Protein AF-A0A7C1ZTF2-F1 (afdb_monomer_lite)

Foldseek 3Di:
DDDDDDPDDPDDPDDPPDPPPPPVPVDQQWDWDDDAQWIKIFRAAQFKKKWKKWKDAVPDPDIDIDIDIAGGRGIDTDGPHDDIDMDTPDIDGDPPPDPPPPPCPPPVPQQWDWDADLNFTKIFGAAQAKKKWWKWFQAPVRDIDIDIAIAGGRGIGTDDCPRGPDMDTPDMDGDDVPPPHPPDQPPVSVVVVVVVSVVPDDQDPVNVVVVVVVVVVVVVVVVVVVVVVVVVVVVVVVVVVVVVVVVVVVVVVVVVVVVVD

pLDDT: mean 71.29, std 15.92, range [29.17, 92.19]

Radius of gyration: 42.02 Å; chains: 1; bounding box: 117×56×142 Å

Structure (mmCIF, N/CA/C/O backbone):
data_AF-A0A7C1ZTF2-F1
#
_entry.id   AF-A0A7C1ZTF2-F1
#
loop_
_atom_site.group_PDB
_atom_site.id
_atom_site.type_symbol
_atom_site.label_atom_id
_atom_site.label_alt_id
_atom_site.label_comp_id
_atom_site.label_asym_id
_atom_site.label_entity_id
_atom_site.label_seq_id
_atom_site.pdbx_PDB_ins_code
_atom_site.Cartn_x
_atom_site.Cartn_y
_atom_site.Cartn_z
_atom_site.occupancy
_atom_site.B_iso_or_equiv
_atom_site.auth_seq_id
_atom_site.auth_comp_id
_atom_site.auth_asym_id
_atom_site.auth_atom_id
_atom_site.pdbx_PDB_model_num
ATOM 1 N N . MET A 1 1 ? -72.184 -23.036 57.713 1.00 43.25 1 MET A N 1
ATOM 2 C CA . MET A 1 1 ? -71.298 -23.675 56.713 1.00 43.25 1 MET A CA 1
ATOM 3 C C . MET A 1 1 ? -71.115 -22.706 55.557 1.00 43.25 1 MET A C 1
ATOM 5 O O . MET A 1 1 ? -72.127 -22.286 55.021 1.00 43.25 1 MET A O 1
ATOM 9 N N . GLY A 1 2 ? -69.875 -22.346 55.200 1.00 41.50 2 GLY A N 1
ATOM 10 C CA . GLY A 1 2 ? -69.595 -21.720 53.896 1.00 41.50 2 GLY A CA 1
ATOM 11 C C . GLY A 1 2 ? -68.817 -20.398 53.892 1.00 41.50 2 GLY A C 1
ATOM 12 O O . GLY A 1 2 ? -69.359 -19.382 53.497 1.00 41.50 2 GLY A O 1
ATOM 13 N N . TRP A 1 3 ? -67.543 -20.461 54.287 1.00 42.56 3 TRP A N 1
ATOM 14 C CA . TRP A 1 3 ? -66.388 -19.865 53.590 1.00 42.56 3 TRP A CA 1
ATOM 15 C C . TRP A 1 3 ? -66.218 -18.333 53.494 1.00 42.56 3 TRP A C 1
ATOM 17 O O . TRP A 1 3 ? -66.753 -17.638 52.641 1.00 42.56 3 TRP A O 1
ATOM 27 N N . VAL A 1 4 ? -65.283 -17.882 54.335 1.00 47.41 4 VAL A N 1
ATOM 28 C CA . VAL A 1 4 ? -64.272 -16.839 54.103 1.00 47.41 4 VAL A CA 1
ATOM 29 C C . VAL A 1 4 ? -63.652 -16.958 52.703 1.00 47.41 4 VAL A C 1
ATOM 31 O O . VAL A 1 4 ? -63.254 -18.062 52.353 1.00 47.41 4 VAL A O 1
ATOM 34 N N . LEU A 1 5 ? -63.538 -15.843 51.963 1.00 50.84 5 LEU A N 1
ATOM 35 C CA . LEU A 1 5 ? -62.594 -15.519 50.860 1.00 50.84 5 LEU A CA 1
ATOM 36 C C . LEU A 1 5 ? -63.194 -14.315 50.100 1.00 50.84 5 LEU A C 1
ATOM 38 O O . LEU A 1 5 ? -64.322 -14.391 49.642 1.00 50.84 5 LEU A O 1
ATOM 42 N N . GLY A 1 6 ? -62.578 -13.159 49.891 1.00 44.81 6 GLY A N 1
ATOM 43 C CA . GLY A 1 6 ? -61.272 -12.632 50.231 1.00 44.81 6 GLY A CA 1
ATOM 44 C C . GLY A 1 6 ? -61.274 -11.161 49.796 1.00 44.81 6 GLY A C 1
ATOM 45 O O . GLY A 1 6 ? -61.621 -10.832 48.662 1.00 44.81 6 GLY A O 1
ATOM 46 N N . PHE A 1 7 ? -60.930 -10.273 50.723 1.00 49.59 7 PHE A N 1
ATOM 47 C CA . PHE A 1 7 ? -60.617 -8.871 50.463 1.00 49.59 7 PHE A CA 1
ATOM 48 C C . PHE A 1 7 ? -59.381 -8.787 49.555 1.00 49.59 7 PHE A C 1
ATOM 50 O O . PHE A 1 7 ? -58.277 -8.981 50.054 1.00 49.59 7 PHE A O 1
ATOM 57 N N . ALA A 1 8 ? -59.527 -8.513 48.253 1.00 51.62 8 ALA A N 1
ATOM 58 C CA . ALA A 1 8 ? -58.363 -8.243 47.393 1.00 51.62 8 ALA A CA 1
ATOM 59 C C . ALA A 1 8 ? -58.692 -7.595 46.031 1.00 51.62 8 ALA A C 1
ATOM 61 O O . ALA A 1 8 ? -58.150 -8.022 45.021 1.00 51.62 8 ALA A O 1
ATOM 62 N N . LEU A 1 9 ? -59.548 -6.571 45.944 1.00 44.75 9 LEU A N 1
ATOM 63 C CA . LEU A 1 9 ? -59.716 -5.820 44.680 1.00 44.75 9 LEU A CA 1
ATOM 64 C C . LEU A 1 9 ? -59.883 -4.310 44.913 1.00 44.75 9 LEU A C 1
ATOM 66 O O . LEU A 1 9 ? -60.817 -3.679 44.434 1.00 44.75 9 LEU A O 1
ATOM 70 N N . LEU A 1 10 ? -58.956 -3.718 45.666 1.00 49.34 10 LEU A N 1
ATOM 71 C CA . LEU A 1 10 ? -58.861 -2.265 45.853 1.00 49.34 10 LEU A CA 1
ATOM 72 C C . LEU A 1 10 ? -57.388 -1.842 45.959 1.00 49.34 10 LEU A C 1
ATOM 74 O O . LEU A 1 10 ? -56.935 -1.335 46.978 1.00 49.34 10 LEU A O 1
ATOM 78 N N . SER A 1 11 ? -56.597 -2.124 44.917 1.00 48.69 11 SER A N 1
ATOM 79 C CA . SER A 1 11 ? -55.266 -1.518 44.702 1.00 48.69 11 SER A CA 1
ATOM 80 C C . SER A 1 11 ? -54.766 -1.779 43.272 1.00 48.69 11 SER A C 1
ATOM 82 O O . SER A 1 11 ? -53.889 -2.597 43.033 1.00 48.69 11 SER A O 1
ATOM 84 N N . ALA A 1 12 ? -55.328 -1.083 42.287 1.00 46.94 12 ALA A N 1
ATOM 85 C CA . ALA A 1 12 ? -54.682 -0.925 40.979 1.00 46.94 12 ALA A CA 1
ATOM 86 C C . ALA A 1 12 ? -55.016 0.452 40.393 1.00 46.94 12 ALA A C 1
ATOM 88 O O . ALA A 1 12 ? -55.387 0.602 39.233 1.00 46.94 12 ALA A O 1
ATOM 89 N N . ALA A 1 13 ? -54.926 1.475 41.240 1.00 45.06 13 ALA A N 1
ATOM 90 C CA . ALA A 1 13 ? -54.862 2.848 40.787 1.00 45.06 13 ALA A CA 1
ATOM 91 C C . ALA A 1 13 ? -53.412 3.139 40.361 1.00 45.06 13 ALA A C 1
ATOM 93 O O . ALA A 1 13 ? -52.479 2.886 41.117 1.00 45.06 13 ALA A O 1
ATOM 94 N N . VAL A 1 14 ? -53.264 3.725 39.170 1.00 52.16 14 VAL A N 1
ATOM 95 C CA . VAL A 1 14 ? -52.129 4.577 38.774 1.00 52.16 14 VAL A CA 1
ATOM 96 C C . VAL A 1 14 ? -50.772 3.875 38.589 1.00 52.16 14 VAL A C 1
ATOM 98 O O . VAL A 1 14 ? -49.913 3.928 39.459 1.00 52.16 14 VAL A O 1
ATOM 101 N N . ALA A 1 15 ? -50.515 3.322 37.396 1.00 46.66 15 ALA A N 1
ATOM 102 C CA . ALA A 1 15 ? -49.138 3.141 36.893 1.00 46.66 15 ALA A CA 1
ATOM 103 C C . ALA A 1 15 ? -49.028 2.983 35.357 1.00 46.66 15 ALA A C 1
ATOM 105 O O . ALA A 1 15 ? -48.108 2.339 34.865 1.00 46.66 15 ALA A O 1
ATOM 106 N N . LEU A 1 16 ? -49.952 3.549 34.569 1.00 45.31 16 LEU A N 1
ATOM 107 C CA . LEU A 1 16 ? -49.893 3.497 33.092 1.00 45.31 16 LEU A CA 1
ATOM 108 C C . LEU A 1 16 ? -49.283 4.753 32.446 1.00 45.31 16 LEU A C 1
ATOM 110 O O . LEU A 1 16 ? -49.337 4.921 31.231 1.00 45.31 16 LEU A O 1
ATOM 114 N N . ALA A 1 17 ? -48.649 5.618 33.237 1.00 46.41 17 ALA A N 1
ATOM 115 C CA . ALA A 1 17 ? -47.836 6.718 32.735 1.00 46.41 17 ALA A CA 1
ATOM 116 C C . ALA A 1 17 ? -46.359 6.427 33.028 1.00 46.41 17 ALA A C 1
ATOM 118 O O . ALA A 1 17 ? -46.020 6.102 34.160 1.00 46.41 17 ALA A O 1
ATOM 119 N N . LEU A 1 18 ? -45.506 6.617 32.016 1.00 45.38 18 LEU A N 1
ATOM 120 C CA . LEU A 1 18 ? -44.036 6.515 32.033 1.00 45.38 18 LEU A CA 1
ATOM 121 C C . LEU A 1 18 ? -43.451 5.134 31.699 1.00 45.38 18 LEU A C 1
ATOM 123 O O . LEU A 1 18 ? -42.647 4.579 32.441 1.00 45.38 18 LEU A O 1
ATOM 127 N N . THR A 1 19 ? -43.709 4.645 30.486 1.00 43.47 19 THR A N 1
ATOM 128 C CA . THR A 1 19 ? -42.650 3.927 29.762 1.00 43.47 19 THR A CA 1
ATOM 129 C C . THR A 1 19 ? -41.683 4.964 29.183 1.00 43.47 19 THR A C 1
ATOM 131 O O . THR A 1 19 ? -42.051 5.648 28.220 1.00 43.47 19 THR A O 1
ATOM 134 N N . PRO A 1 20 ? -40.453 5.131 29.707 1.00 46.69 20 PRO A N 1
ATOM 135 C CA . PRO A 1 20 ? -39.435 5.836 28.956 1.00 46.69 20 PRO A CA 1
ATOM 136 C C . PRO A 1 20 ? -39.115 4.966 27.744 1.00 46.69 20 PRO A C 1
ATOM 138 O O . PRO A 1 20 ? -38.537 3.885 27.866 1.00 46.69 20 PRO A O 1
ATOM 141 N N . ALA A 1 21 ? -39.499 5.441 26.561 1.00 41.44 21 ALA A N 1
ATOM 142 C CA . ALA A 1 21 ? -38.911 4.988 25.317 1.00 41.44 21 ALA A CA 1
ATOM 143 C C . ALA A 1 21 ? -37.412 5.316 25.377 1.00 41.44 21 ALA A C 1
ATOM 145 O O . ALA A 1 21 ? -36.960 6.371 24.933 1.00 41.44 21 ALA A O 1
ATOM 146 N N . LEU A 1 22 ? -36.626 4.415 25.967 1.00 43.97 22 LEU A N 1
ATOM 147 C CA . LEU A 1 22 ? -35.183 4.359 25.797 1.00 43.97 22 LEU A CA 1
ATOM 148 C C . LEU A 1 22 ? -34.934 3.885 24.368 1.00 43.97 22 LEU A C 1
ATOM 150 O O . LEU A 1 22 ? -34.546 2.751 24.101 1.00 43.97 22 LEU A O 1
ATOM 154 N N . ALA A 1 23 ? -35.175 4.796 23.428 1.00 36.47 23 ALA A N 1
ATOM 155 C CA . ALA A 1 23 ? -34.533 4.761 22.140 1.00 36.47 23 ALA A CA 1
ATOM 156 C C . ALA A 1 23 ? -33.031 4.865 22.419 1.00 36.47 23 ALA A C 1
ATOM 158 O O . ALA A 1 23 ? -32.480 5.955 22.587 1.00 36.47 23 ALA A O 1
ATOM 159 N N . ILE A 1 24 ? -32.357 3.717 22.482 1.00 41.50 24 ILE A N 1
ATOM 160 C CA . ILE A 1 24 ? -30.904 3.621 22.355 1.00 41.50 24 ILE A CA 1
ATOM 161 C C . ILE A 1 24 ? -30.586 3.916 20.882 1.00 41.50 24 ILE A C 1
ATOM 163 O O . ILE A 1 24 ? -30.147 3.071 20.109 1.00 41.50 24 ILE A O 1
ATOM 167 N N . GLY A 1 25 ? -30.869 5.153 20.472 1.00 38.44 25 GLY A N 1
ATOM 168 C CA . GLY A 1 25 ? -30.198 5.773 19.353 1.00 38.44 25 GLY A CA 1
ATOM 169 C C . GLY A 1 25 ? -28.753 5.945 19.785 1.00 38.44 25 GLY A C 1
ATOM 170 O O . GLY A 1 25 ? -28.487 6.476 20.860 1.00 38.44 25 GLY A O 1
ATOM 171 N N . ILE A 1 26 ? -27.829 5.438 18.976 1.00 45.78 26 ILE A N 1
ATOM 172 C CA . ILE A 1 26 ? -26.382 5.581 19.141 1.00 45.78 26 ILE A CA 1
ATOM 173 C C . ILE A 1 26 ? -26.097 7.043 19.511 1.00 45.78 26 ILE A C 1
ATOM 175 O O . ILE A 1 26 ? -26.202 7.934 18.668 1.00 45.78 26 ILE A O 1
ATOM 179 N N . SER A 1 27 ? -25.839 7.300 20.795 1.00 54.97 27 SER A N 1
ATOM 180 C CA . SER A 1 27 ? -25.892 8.642 21.367 1.00 54.97 27 SER A CA 1
ATOM 181 C C . SER A 1 27 ? -24.711 9.455 20.846 1.00 54.97 27 SER A C 1
ATOM 183 O O . SER A 1 27 ? -23.602 9.362 21.379 1.00 54.97 27 SER A O 1
ATOM 185 N N . GLN A 1 28 ? -24.925 10.229 19.782 1.00 66.38 28 GLN A N 1
ATOM 186 C CA . GLN A 1 28 ? -23.978 11.254 19.361 1.00 66.38 28 GLN A CA 1
ATOM 187 C C . GLN A 1 28 ? -23.873 12.259 20.515 1.00 66.38 28 GLN A C 1
ATOM 189 O O . GLN A 1 28 ? -24.801 13.017 20.795 1.00 66.38 28 GLN A O 1
ATOM 194 N N . CYS A 1 29 ? -22.760 12.199 21.244 1.00 81.50 29 CYS A N 1
ATOM 195 C CA . CYS A 1 29 ? -22.482 13.049 22.398 1.00 81.50 29 CYS A CA 1
ATOM 196 C C . CYS A 1 29 ? -22.298 14.500 21.976 1.00 81.50 29 CYS A C 1
ATOM 198 O O . CYS A 1 29 ? -22.587 15.427 22.738 1.00 81.50 29 CYS A O 1
ATOM 200 N N . VAL A 1 30 ? -21.773 14.681 20.767 1.00 85.69 30 VAL A N 1
ATOM 201 C CA . VAL A 1 30 ? -21.517 15.982 20.180 1.00 85.69 30 VAL A CA 1
ATOM 202 C C . VAL A 1 30 ? -22.623 16.342 19.203 1.00 85.69 30 VAL A C 1
ATOM 204 O O . VAL A 1 30 ? -22.926 15.596 18.277 1.00 85.69 30 VAL A O 1
ATOM 207 N N . THR A 1 31 ? -23.181 17.534 19.382 1.00 87.81 31 THR A N 1
ATOM 208 C CA . THR A 1 31 ? -24.179 18.122 18.484 1.00 87.81 31 THR A CA 1
ATOM 209 C C . THR A 1 31 ? -23.654 19.425 17.897 1.00 87.81 31 THR A C 1
ATOM 211 O O . THR A 1 31 ? -22.928 20.169 18.559 1.00 87.81 31 THR A O 1
ATOM 214 N N . LEU A 1 32 ? -24.000 19.687 16.638 1.00 85.81 32 LEU A N 1
ATOM 215 C CA . LEU A 1 32 ? -23.691 20.933 15.944 1.00 85.81 32 LEU A CA 1
ATOM 216 C C . LEU A 1 32 ? -24.975 21.757 15.873 1.00 85.81 32 LEU A C 1
ATOM 218 O O . LEU A 1 32 ? -25.954 21.313 15.281 1.00 85.81 32 LEU A O 1
ATOM 222 N N . VAL A 1 33 ? -24.971 22.933 16.491 1.00 83.06 33 VAL A N 1
ATOM 223 C CA . VAL A 1 33 ? -26.147 23.805 16.622 1.00 83.06 33 VAL A CA 1
ATOM 224 C C . VAL A 1 33 ? -25.795 25.203 16.118 1.00 83.06 33 VAL A C 1
ATOM 226 O O . VAL A 1 33 ? -24.657 25.642 16.265 1.00 83.06 33 VAL A O 1
ATOM 229 N N . GLY A 1 34 ? -26.757 25.913 15.534 1.00 75.19 34 GLY A N 1
ATOM 230 C CA . GLY A 1 34 ? -26.592 27.295 15.071 1.00 75.19 34 GLY A CA 1
ATOM 231 C C . GLY A 1 34 ? -26.667 27.458 13.550 1.00 75.19 34 GLY A C 1
ATOM 232 O O . GLY A 1 34 ? -26.615 26.485 12.797 1.00 75.19 34 GLY A O 1
ATOM 233 N N . GLY A 1 35 ? -26.824 28.712 13.118 1.00 66.25 35 GLY A N 1
ATOM 234 C CA . GLY A 1 35 ? -27.027 29.106 11.720 1.00 66.25 35 GLY A CA 1
ATOM 235 C C . GLY A 1 35 ? -25.737 29.425 10.955 1.00 66.25 35 GLY A C 1
ATOM 236 O O . GLY A 1 35 ? -24.632 29.052 11.358 1.00 66.25 35 GLY A O 1
ATOM 237 N N . ASN A 1 36 ? -25.875 30.124 9.827 1.00 63.78 36 ASN A N 1
ATOM 238 C CA . ASN A 1 36 ? -24.743 30.564 9.009 1.00 63.78 36 ASN A CA 1
ATOM 239 C C . ASN A 1 36 ? -23.855 31.538 9.809 1.00 63.78 36 ASN A C 1
ATOM 241 O O . ASN A 1 36 ? -24.340 32.535 10.328 1.00 63.78 36 ASN A O 1
ATOM 245 N N . GLY A 1 37 ? -22.561 31.228 9.944 1.00 62.81 37 GLY A N 1
ATOM 246 C CA . GLY A 1 37 ? -21.573 32.063 10.646 1.00 62.81 37 GLY A CA 1
ATOM 247 C C . GLY A 1 37 ? -21.383 31.766 12.141 1.00 62.81 37 GLY A C 1
ATOM 248 O O . GLY A 1 37 ? -20.251 31.812 12.608 1.00 62.81 37 GLY A O 1
ATOM 249 N N . ASN A 1 38 ? -22.431 31.347 12.863 1.00 68.50 38 ASN A N 1
ATOM 250 C CA . ASN A 1 38 ? -22.407 31.175 14.329 1.00 68.50 38 ASN A CA 1
ATOM 251 C C . ASN A 1 38 ? -22.665 29.727 14.768 1.00 68.50 38 ASN A C 1
ATOM 253 O O . ASN A 1 38 ? -23.507 29.447 15.627 1.00 68.50 38 ASN A O 1
ATOM 257 N N . LYS A 1 39 ? -21.948 28.778 14.161 1.00 80.25 39 LYS A N 1
ATOM 258 C CA . LYS A 1 39 ? -22.070 27.364 14.526 1.00 80.25 39 LYS A CA 1
ATOM 259 C C . LYS A 1 39 ? -21.369 27.084 15.854 1.00 80.25 39 LYS A C 1
ATOM 261 O O . LYS A 1 39 ? -20.283 27.585 16.138 1.00 80.25 39 LYS A O 1
ATOM 266 N N . ARG A 1 40 ? -21.993 26.247 16.675 1.00 85.50 40 ARG A N 1
ATOM 267 C CA . ARG A 1 40 ? -21.511 25.839 17.994 1.00 85.50 40 ARG A CA 1
ATOM 268 C C . ARG A 1 40 ? -21.496 24.325 18.080 1.00 85.50 40 ARG A C 1
ATOM 270 O O . ARG A 1 40 ? -22.453 23.664 17.685 1.00 85.50 40 ARG A O 1
ATOM 277 N N . LEU A 1 41 ? -20.415 23.789 18.625 1.00 87.88 41 LEU A N 1
ATOM 278 C CA . LEU A 1 41 ? -20.325 22.386 19.000 1.00 87.88 41 LEU A CA 1
ATOM 279 C C . LEU A 1 41 ? -20.653 22.251 20.482 1.00 87.88 41 LEU A C 1
ATOM 281 O O . LEU A 1 41 ? -20.057 22.927 21.322 1.00 87.88 41 LEU A O 1
ATOM 285 N N . ILE A 1 42 ? -21.604 21.378 20.793 1.00 88.19 42 ILE A N 1
ATOM 286 C CA . ILE A 1 42 ? -22.053 21.102 22.155 1.00 88.19 42 ILE A CA 1
ATOM 287 C C . ILE A 1 42 ? -21.729 19.648 22.468 1.00 88.19 42 ILE A C 1
ATOM 289 O O . ILE A 1 42 ? -22.294 18.750 21.845 1.00 88.19 42 ILE A O 1
ATOM 293 N N . ASN A 1 43 ? -20.853 19.420 23.445 1.00 90.19 43 ASN A N 1
ATOM 294 C CA . ASN A 1 43 ? -20.608 18.098 24.008 1.00 90.19 43 ASN A CA 1
ATOM 295 C C . ASN A 1 43 ? -21.501 17.902 25.236 1.00 90.19 43 ASN A C 1
ATOM 297 O O . ASN A 1 43 ? -21.285 18.547 26.258 1.00 90.19 43 ASN A O 1
ATOM 301 N N . ARG A 1 44 ? -22.493 17.012 25.137 1.00 87.25 44 ARG A N 1
ATOM 302 C CA . ARG A 1 44 ? -23.410 16.665 26.239 1.00 87.25 44 ARG A CA 1
ATOM 303 C C . ARG A 1 44 ? -22.891 15.537 27.125 1.00 87.25 44 ARG A C 1
ATOM 305 O O . ARG A 1 44 ? -23.521 15.206 28.121 1.00 87.25 44 ARG A O 1
ATOM 312 N N . CYS A 1 45 ? -21.781 14.912 26.746 1.00 82.00 45 CYS A N 1
ATOM 313 C CA . CYS A 1 45 ? -21.243 13.795 27.496 1.00 82.00 45 CYS A CA 1
ATOM 314 C C . CYS A 1 45 ? -20.313 14.270 28.621 1.00 82.00 45 CYS A C 1
ATOM 316 O O . CYS A 1 45 ? -19.549 15.227 28.441 1.00 82.00 45 CYS A O 1
ATOM 318 N N . PRO A 1 46 ? -20.291 13.544 29.757 1.00 80.31 46 PRO A N 1
ATOM 319 C CA . PRO A 1 46 ? -19.471 13.880 30.924 1.00 80.31 46 PRO A CA 1
ATOM 320 C C . PRO A 1 46 ? -17.970 13.623 30.701 1.00 80.31 46 PRO A C 1
ATOM 322 O O . PRO A 1 46 ? -17.162 13.747 31.619 1.00 80.31 46 PRO A O 1
ATOM 325 N N . VAL A 1 47 ? -17.580 13.285 29.471 1.00 80.25 47 VAL A N 1
ATOM 326 C CA . VAL A 1 47 ? -16.213 12.984 29.050 1.00 80.25 47 VAL A CA 1
ATOM 327 C C . VAL A 1 47 ? -15.815 13.896 27.896 1.00 80.25 47 VAL A C 1
ATOM 329 O O . VAL A 1 47 ? -16.652 14.298 27.088 1.00 80.25 47 VAL A O 1
ATOM 332 N N . CYS A 1 48 ? -14.527 14.213 27.804 1.00 81.06 48 CYS A N 1
ATOM 333 C CA . CYS A 1 48 ? -13.982 14.969 26.679 1.00 81.06 48 CYS A CA 1
ATOM 334 C C . CYS A 1 48 ? -14.203 14.203 25.363 1.00 81.06 48 CYS A C 1
ATOM 336 O O . CYS A 1 48 ? -14.017 12.983 25.322 1.00 81.06 48 CYS A O 1
ATOM 338 N N . ARG A 1 49 ? -14.579 14.915 24.296 1.00 85.12 49 ARG A N 1
ATOM 339 C CA . ARG A 1 49 ? -14.828 14.376 22.952 1.00 85.12 49 ARG A CA 1
ATOM 340 C C . ARG A 1 49 ? -13.984 15.086 21.894 1.00 85.12 49 ARG A C 1
ATOM 342 O O . ARG A 1 49 ? -13.696 16.266 22.007 1.00 85.12 49 ARG A O 1
ATOM 349 N N . ILE A 1 50 ? -13.621 14.374 20.839 1.00 83.81 50 ILE A N 1
ATOM 350 C CA . ILE A 1 50 ? -13.009 14.880 19.616 1.00 83.81 50 ILE A CA 1
ATOM 351 C C . ILE A 1 50 ? -14.036 14.685 18.505 1.00 83.81 50 ILE A C 1
ATOM 353 O O . ILE A 1 50 ? -14.368 13.549 18.146 1.00 83.81 50 ILE A O 1
ATOM 357 N N . ALA A 1 51 ? -14.530 15.799 17.974 1.00 86.44 51 ALA A N 1
ATOM 358 C CA . ALA A 1 51 ? -15.513 15.828 16.906 1.00 86.44 51 ALA A CA 1
ATOM 359 C C . ALA A 1 51 ? -14.854 16.162 15.567 1.00 86.44 51 ALA A C 1
ATOM 361 O O . ALA A 1 51 ? -14.146 17.161 15.444 1.00 86.44 51 ALA A O 1
ATOM 362 N N . GLY A 1 52 ? -15.100 15.332 14.559 1.00 85.00 52 GLY A N 1
ATOM 363 C CA . GLY A 1 52 ? -14.750 15.617 13.172 1.00 85.00 52 GLY A CA 1
ATOM 364 C C . GLY A 1 52 ? -15.929 16.293 12.493 1.00 85.00 52 GLY A C 1
ATOM 365 O O . GLY A 1 52 ? -17.029 15.743 12.489 1.00 85.00 52 GLY A O 1
ATOM 366 N N . VAL A 1 53 ? -15.703 17.473 11.930 1.00 84.25 53 VAL A N 1
ATOM 367 C CA . VAL A 1 53 ? -16.696 18.250 11.193 1.00 84.25 53 VAL A CA 1
ATOM 368 C C . VAL A 1 53 ? -16.278 18.310 9.735 1.00 84.25 53 VAL A C 1
ATOM 370 O O . VAL A 1 53 ? -15.189 18.774 9.400 1.00 84.25 53 VAL A O 1
ATOM 373 N N . GLU A 1 54 ? -17.169 17.846 8.877 1.00 82.94 54 GLU A N 1
ATOM 374 C CA . GLU A 1 54 ? -17.107 18.015 7.435 1.00 82.94 54 GLU A CA 1
ATOM 375 C C . GLU A 1 54 ? -17.837 19.301 7.054 1.00 82.94 54 GLU A C 1
ATOM 377 O O . GLU A 1 54 ? -18.896 19.615 7.612 1.00 82.94 54 GLU A O 1
ATOM 382 N N . ARG A 1 55 ? -17.287 20.050 6.099 1.00 81.00 55 ARG A N 1
ATOM 383 C CA . ARG A 1 55 ? -17.916 21.239 5.537 1.00 81.00 55 ARG A CA 1
ATOM 384 C C . ARG A 1 55 ? -17.852 21.220 4.015 1.00 81.00 55 ARG A C 1
ATOM 386 O O . ARG A 1 55 ? -16.771 21.132 3.451 1.00 81.00 55 ARG A O 1
ATOM 393 N N . MET A 1 56 ? -19.003 21.423 3.386 1.00 80.81 56 MET A N 1
ATOM 394 C CA . MET A 1 56 ? -19.150 21.614 1.944 1.00 80.81 56 MET A CA 1
ATOM 395 C C . MET A 1 56 ? -19.565 23.063 1.678 1.00 80.81 56 MET A C 1
ATOM 397 O O . MET A 1 56 ? -20.578 23.514 2.231 1.00 80.81 56 MET A O 1
ATOM 401 N N . ARG A 1 57 ? -18.791 23.814 0.887 1.00 80.12 57 ARG A N 1
ATOM 402 C CA . ARG A 1 57 ? -19.177 25.168 0.458 1.00 80.12 57 ARG A CA 1
ATOM 403 C C . ARG A 1 57 ? -19.882 25.109 -0.901 1.00 80.12 57 ARG A C 1
ATOM 405 O O . ARG A 1 57 ? -19.603 24.202 -1.680 1.00 80.12 57 ARG A O 1
ATOM 412 N N . PRO A 1 58 ? -20.795 26.047 -1.198 1.00 76.06 58 PRO A N 1
ATOM 413 C CA . PRO A 1 58 ? -21.340 26.178 -2.544 1.00 76.06 58 PRO A CA 1
ATOM 414 C C . PRO A 1 58 ? -20.209 26.472 -3.538 1.00 76.06 58 PRO A C 1
ATOM 416 O O . PRO A 1 58 ? -19.404 27.361 -3.280 1.00 76.06 58 PRO A O 1
ATOM 419 N N . GLY A 1 59 ? -20.143 25.720 -4.637 1.00 74.06 59 GLY A N 1
ATOM 420 C CA . GLY A 1 59 ? -19.105 25.859 -5.668 1.00 74.06 59 GLY A CA 1
ATOM 421 C C . GLY A 1 59 ? -17.844 25.012 -5.451 1.00 74.06 59 GLY A C 1
ATOM 422 O O . GLY A 1 59 ? -17.116 24.780 -6.410 1.00 74.06 59 GLY A O 1
ATOM 423 N N . ASP A 1 60 ? -17.616 24.479 -4.246 1.00 69.06 60 ASP A N 1
ATOM 424 C CA . ASP A 1 60 ? -16.490 23.575 -3.992 1.00 69.06 60 ASP A CA 1
ATOM 425 C C . ASP A 1 60 ? -16.857 22.141 -4.406 1.00 69.06 60 ASP A C 1
ATOM 427 O O . ASP A 1 60 ? -17.890 21.606 -4.001 1.00 69.06 60 ASP A O 1
ATOM 431 N N . SER A 1 61 ? -15.986 21.484 -5.175 1.00 67.94 61 SER A N 1
ATOM 432 C CA . SER A 1 61 ? -16.138 20.070 -5.553 1.00 67.94 61 SER A CA 1
ATOM 433 C C . SER A 1 61 ? -15.671 19.098 -4.462 1.00 67.94 61 SER A C 1
ATOM 435 O O . SER A 1 61 ? -15.974 17.906 -4.525 1.00 67.94 61 SER A O 1
ATOM 437 N N . VAL A 1 62 ? -14.952 19.592 -3.445 1.00 71.44 62 VAL A N 1
ATOM 438 C CA . VAL A 1 62 ? -14.319 18.776 -2.400 1.00 71.44 62 VAL A CA 1
ATOM 439 C C . VAL A 1 62 ? -14.655 19.315 -1.001 1.00 71.44 62 VAL A C 1
ATOM 441 O O . VAL A 1 62 ? -14.477 20.507 -0.746 1.00 71.44 62 VAL A O 1
ATOM 444 N N . PRO A 1 63 ? -15.096 18.460 -0.056 1.00 79.12 63 PRO A N 1
ATOM 445 C CA . PRO A 1 63 ? -15.382 18.876 1.312 1.00 79.12 63 PRO A CA 1
ATOM 446 C C . PRO A 1 63 ? -14.110 19.107 2.141 1.00 79.12 63 PRO A C 1
ATOM 448 O O . PRO A 1 63 ? -13.111 18.396 2.024 1.00 79.12 63 PRO A O 1
ATOM 451 N N . VAL A 1 64 ? -14.179 20.070 3.060 1.00 77.88 64 VAL A N 1
ATOM 452 C CA . VAL A 1 64 ? -13.107 20.397 4.008 1.00 77.88 64 VAL A CA 1
ATOM 453 C C . VAL A 1 64 ? -13.389 19.756 5.364 1.00 77.88 64 VAL A C 1
ATOM 455 O O . VAL A 1 64 ? -14.461 19.940 5.943 1.00 77.88 64 VAL A O 1
ATOM 458 N N . TYR A 1 65 ? -12.395 19.061 5.916 1.00 82.56 65 TYR A N 1
ATOM 459 C CA . TYR A 1 65 ? -12.496 18.375 7.204 1.00 82.56 65 TYR A CA 1
ATOM 460 C C . TYR A 1 65 ? -11.740 19.121 8.305 1.00 82.56 65 TYR A C 1
ATOM 462 O O . TYR A 1 65 ? -10.585 19.508 8.131 1.00 82.56 65 TYR A O 1
ATOM 470 N N . ARG A 1 66 ? -12.369 19.295 9.471 1.00 81.06 66 ARG A N 1
ATOM 471 C CA . ARG A 1 66 ? -11.754 19.896 10.665 1.00 81.06 66 ARG A CA 1
ATOM 472 C C . ARG A 1 66 ? -12.049 19.062 11.903 1.00 81.06 66 ARG A C 1
ATOM 474 O O . ARG A 1 66 ? -13.114 18.463 12.007 1.00 81.06 66 ARG A O 1
ATOM 481 N N . LYS A 1 67 ? -11.114 19.026 12.851 1.00 83.06 67 LYS A N 1
ATOM 482 C CA . LYS A 1 67 ? -11.286 18.334 14.135 1.00 83.06 67 LYS A CA 1
ATOM 483 C C . LYS A 1 67 ? -11.329 19.347 15.267 1.00 83.06 67 LYS A C 1
ATOM 485 O O . LYS A 1 67 ? -10.526 20.273 15.287 1.00 83.06 67 LYS A O 1
ATOM 490 N N . PHE A 1 68 ? -12.238 19.133 16.208 1.00 82.50 68 PHE A N 1
ATOM 491 C CA . PHE A 1 68 ? -12.414 19.977 17.381 1.00 82.50 68 PHE A CA 1
ATOM 492 C C . PHE A 1 68 ? -12.379 19.125 18.641 1.00 82.50 68 PHE A C 1
ATOM 494 O O . PHE A 1 68 ? -13.105 18.136 18.750 1.00 82.50 68 PHE A O 1
ATOM 501 N N . THR A 1 69 ? -11.547 19.527 19.593 1.00 84.62 69 THR A N 1
ATOM 502 C CA . THR A 1 69 ? -11.500 18.926 20.925 1.00 84.62 69 THR A CA 1
ATOM 503 C C . THR A 1 69 ? -12.469 19.675 21.829 1.00 84.62 69 THR A C 1
ATOM 505 O O . THR A 1 69 ? -12.383 20.889 21.978 1.00 84.62 69 THR A O 1
ATOM 508 N N . LEU A 1 70 ? -13.405 18.943 22.417 1.00 85.69 70 LEU A N 1
ATOM 509 C CA . LEU A 1 70 ? -14.495 19.444 23.237 1.00 85.69 70 LEU A CA 1
ATOM 510 C C . LEU A 1 70 ? -14.327 18.896 24.657 1.00 85.69 70 LEU A C 1
ATOM 512 O O . LEU A 1 70 ? -14.465 17.685 24.861 1.00 85.69 70 LEU A O 1
ATOM 516 N N . PRO A 1 71 ? -14.070 19.749 25.660 1.00 84.38 71 PRO A N 1
ATOM 517 C CA . PRO A 1 71 ? -14.112 19.344 27.060 1.00 84.38 71 PRO A CA 1
ATOM 518 C C . PRO A 1 71 ? -15.463 18.717 27.435 1.00 84.38 71 PRO A C 1
ATOM 520 O O . PRO A 1 71 ? -16.460 18.872 26.718 1.00 84.38 71 PRO A O 1
ATOM 523 N N . LYS A 1 72 ? -15.515 17.998 28.561 1.00 84.88 72 LYS A N 1
ATOM 524 C CA . LYS A 1 72 ? -16.776 17.454 29.095 1.00 84.88 72 LYS A CA 1
ATOM 525 C C . LYS A 1 72 ? -17.810 18.570 29.280 1.00 84.88 72 LYS A C 1
ATOM 527 O O . LYS A 1 72 ? -17.435 19.658 29.711 1.00 84.88 72 LYS A O 1
ATOM 532 N N . ASN A 1 73 ? -19.076 18.298 28.964 1.00 83.81 73 ASN A N 1
ATOM 533 C CA . ASN A 1 73 ? -20.198 19.228 29.172 1.00 83.81 73 ASN A CA 1
ATOM 534 C C . ASN A 1 73 ? -19.938 20.664 28.667 1.00 83.81 73 ASN A C 1
ATOM 536 O O . ASN A 1 73 ? -20.319 21.639 29.312 1.00 83.81 73 ASN A O 1
ATOM 540 N N . SER A 1 74 ? -19.249 20.806 27.532 1.00 84.31 74 SER A N 1
ATOM 541 C CA . SER A 1 74 ? -18.798 22.104 27.022 1.00 84.31 74 SER A CA 1
ATOM 542 C C . SER A 1 74 ? -19.565 22.556 25.782 1.00 84.31 74 SER A C 1
ATOM 544 O O . SER A 1 74 ? -20.189 21.763 25.069 1.00 84.31 74 SER A O 1
ATOM 546 N N . ARG A 1 75 ? -19.501 23.865 25.520 1.00 88.25 75 ARG A N 1
ATOM 547 C CA . ARG A 1 75 ? -20.045 24.509 24.322 1.00 88.25 75 ARG A CA 1
ATOM 548 C C . ARG A 1 75 ? -18.965 25.398 23.723 1.00 88.25 75 ARG A C 1
ATOM 550 O O . ARG A 1 75 ? -18.620 26.407 24.326 1.00 88.25 75 ARG A O 1
ATOM 557 N N . ILE A 1 76 ? -18.464 25.051 22.543 1.00 82.12 76 ILE A N 1
ATOM 558 C CA . ILE A 1 76 ? -17.430 25.831 21.852 1.00 82.12 76 ILE A CA 1
ATOM 559 C C . ILE A 1 76 ? -18.039 26.456 20.599 1.00 82.12 76 ILE A C 1
ATOM 561 O O . ILE A 1 76 ? -18.702 25.771 19.815 1.00 82.12 76 ILE A O 1
ATOM 565 N N . SER A 1 77 ? -17.845 27.761 20.414 1.00 80.94 77 SER A N 1
ATOM 566 C CA . SER A 1 77 ? -18.130 28.429 19.145 1.00 80.94 77 SER A CA 1
ATOM 567 C C . SER A 1 77 ? -17.075 28.025 18.122 1.00 80.94 77 SER A C 1
ATOM 569 O O . SER A 1 77 ? -15.875 28.116 18.369 1.00 80.94 77 SER A O 1
ATOM 571 N N . VAL A 1 78 ? -17.521 27.548 16.964 1.00 77.19 78 VAL A N 1
ATOM 572 C CA . VAL A 1 78 ? -16.630 27.228 15.854 1.00 77.19 78 VAL A CA 1
ATOM 573 C C . VAL A 1 78 ? -16.837 28.257 14.761 1.00 77.19 78 VAL A C 1
ATOM 575 O O . VAL A 1 78 ? -17.921 28.372 14.190 1.00 77.19 78 VAL A O 1
ATOM 578 N N . SER A 1 79 ? -15.779 29.002 14.455 1.00 68.50 79 SER A N 1
ATOM 579 C CA . SER A 1 79 ? -15.787 30.007 13.397 1.00 68.50 79 SER A CA 1
ATOM 580 C C . SER A 1 79 ? -15.814 29.322 12.031 1.00 68.50 79 SER A C 1
ATOM 582 O O . SER A 1 79 ? -14.794 29.089 11.377 1.00 68.50 79 SER A O 1
ATOM 584 N N . LEU A 1 80 ? -17.012 28.928 11.609 1.00 68.44 80 LEU A N 1
ATOM 585 C CA . LEU A 1 80 ? -17.293 28.381 10.289 1.00 68.44 80 LEU A CA 1
ATOM 586 C C . LEU A 1 80 ? -17.838 29.516 9.409 1.00 68.44 80 LEU A C 1
ATOM 588 O O . LEU A 1 80 ? -19.009 29.522 9.049 1.00 68.44 80 LEU A O 1
ATOM 592 N N . TYR A 1 81 ? -16.970 30.482 9.085 1.00 60.62 81 TYR A N 1
ATOM 593 C CA . TYR A 1 81 ? -17.307 31.679 8.300 1.00 60.62 81 TYR A CA 1
ATOM 594 C C . TYR A 1 81 ? -17.741 31.356 6.866 1.00 60.62 81 TYR A C 1
ATOM 596 O O . TYR A 1 81 ? -17.086 30.546 6.202 1.00 60.62 81 TYR A O 1
ATOM 604 N N . GLY A 1 82 ? -18.797 32.017 6.383 1.00 64.88 82 GLY A N 1
ATOM 605 C CA . GLY A 1 82 ? -19.313 31.936 5.008 1.00 64.88 82 GLY A CA 1
ATOM 606 C C . GLY A 1 82 ? -20.404 30.873 4.785 1.00 64.88 82 GLY A C 1
ATOM 607 O O . GLY A 1 82 ? -20.627 30.026 5.655 1.00 64.88 82 GLY A O 1
ATOM 608 N N . PRO A 1 83 ? -21.071 30.876 3.617 1.00 65.12 83 PRO A N 1
ATOM 609 C CA . PRO A 1 83 ? -22.101 29.894 3.287 1.00 65.12 83 PRO A CA 1
ATOM 610 C C . PRO A 1 83 ? -21.512 28.474 3.234 1.00 65.12 83 PRO A C 1
ATOM 612 O O . PRO A 1 83 ? -20.334 28.265 2.927 1.00 65.12 83 PRO A O 1
ATOM 615 N N . GLY A 1 84 ? -22.304 27.471 3.609 1.00 72.44 84 GLY A N 1
ATOM 616 C CA . GLY A 1 84 ? -21.894 26.069 3.520 1.00 72.44 84 GLY A CA 1
ATOM 617 C C . GLY A 1 84 ? -22.572 25.140 4.521 1.00 72.44 84 GLY A C 1
ATOM 618 O O . GLY A 1 84 ? -22.864 25.492 5.670 1.00 72.44 84 GLY A O 1
ATOM 619 N N . ARG A 1 85 ? -22.785 23.899 4.084 1.00 76.19 85 ARG A N 1
ATOM 620 C CA . ARG A 1 85 ? -23.351 22.838 4.919 1.00 76.19 85 ARG A CA 1
ATOM 621 C C . ARG A 1 85 ? -22.234 22.239 5.760 1.00 76.19 85 ARG A C 1
ATOM 623 O O . ARG A 1 85 ? -21.125 22.034 5.276 1.00 76.19 85 ARG A O 1
ATOM 630 N N . SER A 1 86 ? -22.506 22.004 7.040 1.00 81.88 86 SER A N 1
ATOM 631 C CA . SER A 1 86 ? -21.536 21.381 7.943 1.00 81.88 86 SER A CA 1
ATOM 632 C C . SER A 1 86 ? -22.206 20.259 8.704 1.00 81.88 86 SER A C 1
ATOM 634 O O . SER A 1 86 ? -23.347 20.415 9.133 1.00 81.88 86 SER A O 1
ATOM 636 N N . ARG A 1 87 ? -21.490 19.152 8.853 1.00 81.44 87 ARG A N 1
ATOM 637 C CA . ARG A 1 87 ? -21.982 17.898 9.414 1.00 81.44 87 ARG A CA 1
ATOM 638 C C . ARG A 1 87 ? -20.919 17.317 10.334 1.00 81.44 87 ARG A C 1
ATOM 640 O O . ARG A 1 87 ? -19.731 17.390 10.034 1.00 81.44 87 ARG A O 1
ATOM 647 N N . ILE A 1 88 ? -21.346 16.697 11.429 1.00 82.38 88 ILE A N 1
ATOM 648 C CA . ILE A 1 88 ? -20.455 15.879 12.254 1.00 82.38 88 ILE A CA 1
ATOM 649 C C . ILE A 1 88 ? -20.285 14.522 11.563 1.00 82.38 88 ILE A C 1
ATOM 651 O O . ILE A 1 88 ? -21.265 13.857 11.231 1.00 82.38 88 ILE A O 1
ATOM 655 N N . ILE A 1 89 ? -19.038 14.124 11.326 1.00 80.56 89 ILE A N 1
ATOM 656 C CA . ILE A 1 89 ? -18.678 12.846 10.693 1.00 80.56 89 ILE A CA 1
ATOM 657 C C . ILE A 1 89 ? -18.017 11.865 11.663 1.00 80.56 89 ILE A C 1
ATOM 659 O O . ILE A 1 89 ? -1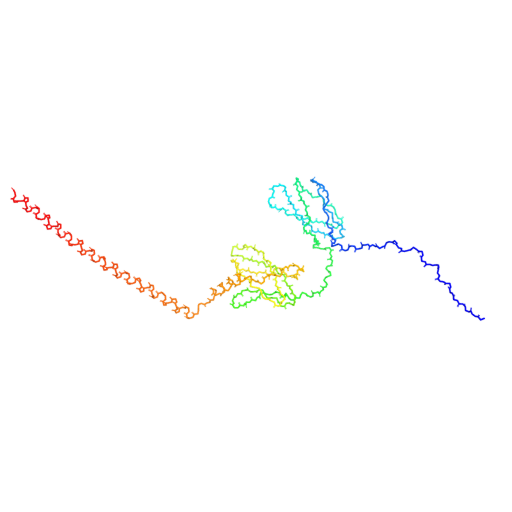7.974 10.669 11.388 1.00 80.56 89 ILE A O 1
ATOM 663 N N . SER A 1 90 ? -17.506 12.344 12.799 1.00 77.00 90 SER A N 1
ATOM 664 C CA . SER A 1 90 ? -16.932 11.485 13.834 1.00 77.00 90 SER A CA 1
ATOM 665 C C . SER A 1 90 ? -17.109 12.091 15.219 1.00 77.00 90 SER A C 1
ATOM 667 O O . SER A 1 90 ? -16.915 13.292 15.387 1.00 77.00 90 SER A O 1
ATOM 669 N N . ASP A 1 91 ? -17.381 11.249 16.210 1.00 82.00 91 ASP A N 1
ATOM 670 C CA . ASP A 1 91 ? -17.423 11.581 17.636 1.00 82.00 91 ASP A CA 1
ATOM 671 C C . ASP A 1 91 ? -16.640 10.501 18.385 1.00 82.00 91 ASP A C 1
ATOM 673 O O . ASP A 1 91 ? -17.010 9.326 18.377 1.00 82.00 91 ASP A O 1
ATOM 677 N N . THR A 1 92 ? -15.514 10.880 18.986 1.00 81.81 92 THR A N 1
ATOM 678 C CA . THR A 1 92 ? -14.635 9.948 19.705 1.00 81.81 92 THR A CA 1
ATOM 679 C C . THR A 1 92 ? -14.221 10.533 21.049 1.00 81.81 92 THR A C 1
ATOM 681 O O . THR A 1 92 ? -14.050 11.741 21.140 1.00 81.81 92 THR A O 1
ATOM 684 N N . PRO A 1 93 ? -14.062 9.746 22.123 1.00 81.00 93 PRO A N 1
ATOM 685 C CA . PRO A 1 93 ? -13.574 10.275 23.393 1.00 81.00 93 PRO A CA 1
ATOM 686 C C . PRO A 1 93 ? -12.117 10.745 23.289 1.00 81.00 93 PRO A C 1
ATOM 688 O O . PRO A 1 93 ? -11.303 10.123 22.607 1.00 81.00 93 PRO A O 1
ATOM 691 N N . CYS A 1 94 ? -11.773 11.826 23.993 1.00 76.88 94 CYS A N 1
ATOM 692 C CA . CYS A 1 94 ? -10.384 12.260 24.125 1.00 76.88 94 CYS A CA 1
ATOM 693 C C . CYS A 1 94 ? -9.576 11.200 24.874 1.00 76.88 94 CYS A C 1
ATOM 695 O O . CYS A 1 94 ? -10.060 10.573 25.824 1.00 76.88 94 CYS A O 1
ATOM 697 N N . ALA A 1 95 ? -8.315 11.036 24.492 1.00 67.56 95 ALA A N 1
ATOM 698 C CA . ALA A 1 95 ? -7.399 10.136 25.171 1.00 67.56 95 ALA A CA 1
ATOM 699 C C . ALA A 1 95 ? -6.973 10.716 26.537 1.00 67.56 95 ALA A C 1
ATOM 701 O O . ALA A 1 95 ? -5.891 11.274 26.620 1.00 67.56 95 ALA A O 1
ATOM 702 N N . ALA A 1 96 ? -7.829 10.620 27.573 1.00 55.34 96 ALA A N 1
ATOM 703 C CA . ALA A 1 96 ? -7.451 10.694 29.004 1.00 55.34 96 ALA A CA 1
ATOM 704 C C . ALA A 1 96 ? -8.604 10.587 30.036 1.00 55.34 96 ALA A C 1
ATOM 706 O O . ALA A 1 96 ? -8.310 10.447 31.215 1.00 55.34 96 ALA A O 1
ATOM 707 N N . ALA A 1 97 ? -9.897 10.633 29.685 1.00 43.31 97 ALA A N 1
ATOM 708 C CA . ALA A 1 97 ? -10.969 10.785 30.698 1.00 43.31 97 ALA A CA 1
ATOM 709 C C . ALA A 1 97 ? -11.820 9.530 30.952 1.00 43.31 97 ALA A C 1
ATOM 711 O O . ALA A 1 97 ? -13.016 9.599 31.218 1.00 43.31 97 ALA A O 1
ATOM 712 N N . GLY A 1 98 ? -11.192 8.371 30.882 1.00 37.78 98 GLY A N 1
ATOM 713 C CA . GLY A 1 98 ? -11.700 7.165 31.503 1.00 37.78 98 GLY A CA 1
ATOM 714 C C . GLY A 1 98 ? -10.475 6.368 31.861 1.00 37.78 98 GLY A C 1
ATOM 715 O O . GLY A 1 98 ? -9.663 6.092 30.971 1.00 37.78 98 GLY A O 1
ATOM 716 N N . LYS A 1 99 ? -10.319 6.001 33.141 1.00 36.06 99 LYS A N 1
ATOM 717 C CA . LYS A 1 99 ? -9.555 4.800 33.465 1.00 36.06 99 LYS A CA 1
ATOM 718 C C . LYS A 1 99 ? -10.076 3.784 32.475 1.00 36.06 99 LYS A C 1
ATOM 720 O O . LYS A 1 99 ? -11.254 3.429 32.525 1.00 36.06 99 LYS A O 1
ATOM 725 N N . ARG A 1 100 ? -9.238 3.435 31.491 1.00 36.78 100 ARG A N 1
ATOM 726 C CA . ARG A 1 100 ? -9.484 2.279 30.653 1.00 36.78 100 ARG A CA 1
ATOM 727 C C . ARG A 1 100 ? -9.901 1.259 31.691 1.00 36.78 100 ARG A C 1
ATOM 729 O O . ARG A 1 100 ? -9.095 0.960 32.576 1.00 36.78 100 ARG A O 1
ATOM 736 N N . ASN A 1 101 ? -11.112 0.726 31.588 1.00 32.97 101 ASN A N 1
ATOM 737 C CA . ASN A 1 101 ? -11.222 -0.666 31.917 1.00 32.97 101 ASN A CA 1
ATOM 738 C C . ASN A 1 101 ? -10.283 -1.304 30.884 1.00 32.97 101 ASN A C 1
ATOM 740 O O . ASN A 1 101 ? -10.667 -1.710 29.792 1.00 32.97 101 ASN A O 1
ATOM 744 N N . ARG A 1 102 ? -8.981 -1.283 31.215 1.00 38.62 102 ARG A N 1
ATOM 745 C CA . ARG A 1 102 ? -8.092 -2.386 31.021 1.00 38.62 102 ARG A CA 1
ATOM 746 C C . ARG A 1 102 ? -8.838 -3.468 31.794 1.00 38.62 102 ARG A C 1
ATOM 748 O O . ARG A 1 102 ? -8.421 -3.869 32.869 1.00 38.62 102 ARG A O 1
ATOM 755 N N . GLN A 1 103 ? -9.894 -4.006 31.174 1.00 30.27 103 GLN A N 1
ATOM 756 C CA . GLN A 1 103 ? -9.864 -5.421 30.973 1.00 30.27 103 GLN A CA 1
ATOM 757 C C . GLN A 1 103 ? -8.449 -5.618 30.482 1.00 30.27 103 GLN A C 1
ATOM 759 O O . GLN A 1 103 ? -8.051 -5.124 29.419 1.00 30.27 103 GLN A O 1
ATOM 764 N N . ILE A 1 104 ? -7.639 -6.141 31.389 1.00 34.78 104 ILE A N 1
ATOM 765 C CA . ILE A 1 104 ? -6.389 -6.764 31.068 1.00 34.78 104 ILE A CA 1
ATOM 766 C C . ILE A 1 104 ? -6.838 -7.917 30.161 1.00 34.78 104 ILE A C 1
ATOM 768 O O . ILE A 1 104 ? -6.786 -9.086 30.508 1.00 34.78 104 ILE A O 1
ATOM 772 N N . VAL A 1 105 ? -7.269 -7.591 28.937 1.00 36.50 105 VAL A N 1
ATOM 773 C CA . VAL A 1 105 ? -6.771 -8.256 27.768 1.00 36.50 105 VAL A CA 1
ATOM 774 C C . VAL A 1 105 ? -5.294 -7.967 27.916 1.00 36.50 105 VAL A C 1
ATOM 776 O O . VAL A 1 105 ? -4.789 -6.920 27.500 1.00 36.50 105 VAL A O 1
ATOM 779 N N . ARG A 1 106 ? -4.637 -8.852 28.681 1.00 29.17 106 ARG A N 1
ATOM 780 C CA . ARG A 1 106 ? -3.200 -9.080 28.655 1.00 29.17 106 ARG A CA 1
ATOM 781 C C . ARG A 1 106 ? -2.793 -8.719 27.249 1.00 29.17 106 ARG A C 1
ATOM 783 O O . ARG A 1 106 ? -3.469 -9.234 26.364 1.00 29.17 106 ARG A O 1
ATOM 790 N N . LYS A 1 107 ? -1.832 -7.806 27.058 1.00 41.34 107 LYS A N 1
ATOM 791 C CA . LYS A 1 107 ? -1.245 -7.460 25.755 1.00 41.34 107 LYS A CA 1
ATOM 792 C C . LYS A 1 107 ? -1.107 -8.769 24.976 1.00 41.34 107 LYS A C 1
ATOM 794 O O . LYS A 1 107 ? -0.156 -9.512 25.189 1.00 41.34 107 LYS A O 1
ATOM 799 N N . ALA A 1 108 ? -2.147 -9.123 24.226 1.00 37.03 108 ALA A N 1
ATOM 800 C CA . ALA A 1 108 ? -2.284 -10.461 23.693 1.00 37.03 108 ALA A CA 1
ATOM 801 C C . ALA A 1 108 ? -1.328 -10.371 22.537 1.00 37.03 108 ALA A C 1
ATOM 803 O O . ALA A 1 108 ? -1.509 -9.474 21.710 1.00 37.03 108 ALA A O 1
ATOM 804 N N . GLY A 1 109 ? -0.236 -11.139 22.609 1.00 52.03 109 GLY A N 1
ATOM 805 C CA . GLY A 1 109 ? 0.865 -11.046 21.659 1.00 52.03 109 GLY A CA 1
ATOM 806 C C . GLY A 1 109 ? 0.297 -10.778 20.275 1.00 52.03 109 GLY A C 1
ATOM 807 O O . GLY A 1 109 ? -0.608 -11.502 19.868 1.00 52.03 109 GLY A O 1
ATOM 808 N N . THR A 1 110 ? 0.738 -9.679 19.655 1.00 67.81 110 THR A N 1
ATOM 809 C CA . THR A 1 110 ? 0.186 -9.137 18.406 1.00 67.81 110 THR A CA 1
ATOM 810 C C . THR A 1 110 ? -0.265 -10.274 17.500 1.00 67.81 110 THR A C 1
ATOM 812 O O . THR A 1 110 ? 0.544 -11.138 17.138 1.00 67.81 110 THR A O 1
ATOM 815 N N . CYS A 1 111 ? -1.572 -10.336 17.225 1.00 79.81 111 CYS A N 1
ATOM 816 C CA . CYS A 1 111 ? -2.140 -11.413 16.420 1.00 79.81 111 CYS A CA 1
ATOM 817 C C . CYS A 1 111 ? -1.558 -11.365 15.016 1.00 79.81 111 CYS A C 1
ATOM 819 O O . CYS A 1 111 ? -1.422 -12.389 14.350 1.00 79.81 111 CYS A O 1
ATOM 821 N N . VAL A 1 112 ? -1.243 -10.153 14.559 1.00 83.38 112 VAL A N 1
ATOM 822 C CA . VAL A 1 112 ? -0.690 -9.923 13.242 1.00 83.38 112 VAL A CA 1
ATOM 823 C C . VAL A 1 112 ? 0.819 -9.780 13.337 1.00 83.38 112 VAL A C 1
ATOM 825 O O . VAL A 1 112 ? 1.345 -8.956 14.088 1.00 83.38 112 VAL A O 1
ATOM 828 N N . ARG A 1 113 ? 1.526 -10.583 12.545 1.00 84.31 113 ARG A N 1
ATOM 829 C CA . ARG A 1 113 ? 2.985 -10.540 12.432 1.00 84.31 113 ARG A CA 1
ATOM 830 C C . ARG A 1 113 ? 3.402 -10.486 10.977 1.00 84.31 113 ARG A C 1
ATOM 832 O O . ARG A 1 113 ? 2.700 -10.988 10.099 1.00 84.31 113 ARG A O 1
ATOM 839 N N . PHE A 1 114 ? 4.567 -9.898 10.737 1.00 80.69 114 PHE A N 1
ATOM 840 C CA . PHE A 1 114 ? 5.248 -10.091 9.468 1.00 80.69 114 PHE A CA 1
ATOM 841 C C . PHE A 1 114 ? 5.716 -11.537 9.363 1.00 80.69 114 PHE A C 1
ATOM 843 O O . PHE A 1 114 ? 6.254 -12.097 10.317 1.00 80.69 114 PHE A O 1
ATOM 850 N N . ASN A 1 115 ? 5.520 -12.123 8.195 1.00 81.75 115 ASN A N 1
ATOM 851 C CA . ASN A 1 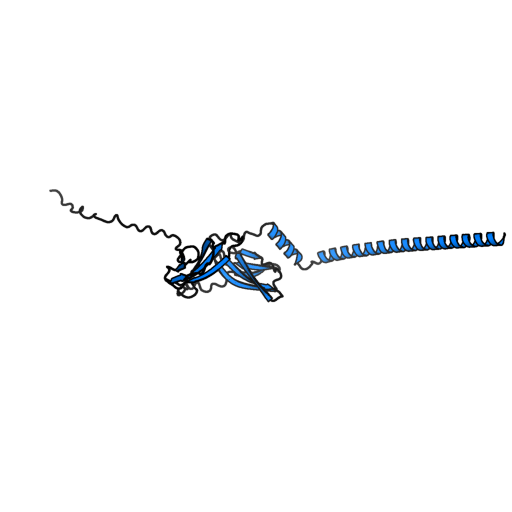115 ? 6.080 -13.409 7.830 1.00 81.75 115 ASN A CA 1
ATOM 852 C C . ASN A 1 115 ? 6.671 -13.307 6.418 1.00 81.75 115 ASN A C 1
ATOM 854 O O . ASN A 1 115 ? 6.362 -12.380 5.665 1.00 81.75 115 ASN A O 1
ATOM 858 N N . ARG A 1 116 ? 7.528 -14.255 6.057 1.00 75.88 116 ARG A N 1
ATOM 859 C CA . ARG A 1 116 ? 8.028 -14.422 4.697 1.00 75.88 116 ARG A CA 1
ATOM 860 C C . ARG A 1 116 ? 7.423 -15.692 4.128 1.00 75.88 116 ARG A C 1
ATOM 862 O O . ARG A 1 116 ? 7.617 -16.768 4.679 1.00 75.88 116 ARG A O 1
ATOM 869 N N . ASN A 1 117 ? 6.703 -15.565 3.021 1.00 68.75 117 ASN A N 1
ATOM 870 C CA . ASN A 1 117 ? 6.228 -16.716 2.266 1.00 68.75 117 ASN A CA 1
ATOM 871 C C . ASN A 1 117 ? 6.908 -16.709 0.897 1.00 68.75 117 ASN A C 1
ATOM 873 O O . ASN A 1 117 ? 6.646 -15.822 0.087 1.00 68.75 117 ASN A O 1
ATOM 877 N N . GLY A 1 118 ? 7.838 -17.640 0.671 1.00 63.06 118 GLY A N 1
ATOM 878 C CA . GLY A 1 118 ? 8.550 -17.763 -0.607 1.00 63.06 118 GLY A CA 1
ATOM 879 C C . GLY A 1 118 ? 9.345 -16.520 -1.034 1.00 63.06 118 GLY A C 1
ATOM 880 O O . GLY A 1 118 ? 9.520 -16.307 -2.227 1.00 63.06 118 GLY A O 1
ATOM 881 N N . GLY A 1 119 ? 9.786 -15.689 -0.082 1.00 62.50 119 GLY A N 1
ATOM 882 C CA . GLY A 1 119 ? 10.529 -14.445 -0.339 1.00 62.50 119 GLY A CA 1
ATOM 883 C C . GLY A 1 119 ? 9.682 -13.168 -0.299 1.00 62.50 119 GLY A C 1
ATOM 884 O O . GLY A 1 119 ? 10.231 -12.086 -0.111 1.00 62.50 119 GLY A O 1
ATOM 885 N N . SER A 1 120 ? 8.352 -13.269 -0.372 1.00 64.88 120 SER A N 1
ATOM 886 C CA . SER A 1 120 ? 7.458 -12.111 -0.261 1.00 64.88 120 SER A CA 1
ATOM 887 C C . SER A 1 120 ? 7.094 -11.819 1.196 1.00 64.88 120 SER A C 1
ATOM 889 O O . SER A 1 120 ? 6.760 -12.730 1.962 1.00 64.88 120 SER A O 1
ATOM 891 N N . LEU A 1 121 ? 7.131 -10.539 1.579 1.00 74.81 121 LEU A N 1
ATOM 892 C CA . LEU A 1 121 ? 6.668 -10.079 2.887 1.00 74.81 121 LEU A CA 1
ATOM 893 C C . LEU A 1 121 ? 5.138 -10.178 2.952 1.00 74.81 121 LEU A C 1
ATOM 895 O O . LEU A 1 121 ? 4.423 -9.630 2.111 1.00 74.81 121 LEU A O 1
ATOM 899 N N . VAL A 1 122 ? 4.624 -10.872 3.962 1.00 80.50 122 VAL A N 1
ATOM 900 C CA . VAL A 1 122 ? 3.185 -11.033 4.193 1.00 80.50 122 VAL A CA 1
ATOM 901 C C . VAL A 1 122 ? 2.832 -10.662 5.628 1.00 80.50 122 VAL A C 1
ATOM 903 O O . VAL A 1 122 ? 3.647 -10.798 6.539 1.00 80.50 122 VAL A O 1
ATOM 906 N N . LEU A 1 123 ? 1.601 -10.209 5.840 1.00 82.12 123 LEU A N 1
ATOM 907 C CA . LEU A 1 123 ? 1.009 -10.058 7.164 1.00 82.12 123 LEU A CA 1
ATOM 908 C C . LEU A 1 123 ? 0.180 -11.302 7.466 1.00 82.12 123 LEU A C 1
ATOM 910 O O . LEU A 1 123 ? -0.778 -11.592 6.752 1.00 82.12 123 LEU A O 1
ATOM 914 N N . ALA A 1 124 ? 0.545 -12.029 8.515 1.00 84.25 124 ALA A N 1
ATOM 915 C CA . ALA A 1 124 ? -0.147 -13.230 8.961 1.00 84.25 124 ALA A CA 1
ATOM 916 C C . ALA A 1 124 ? -0.929 -12.936 10.241 1.00 84.25 124 ALA A C 1
ATOM 918 O O . ALA A 1 124 ? 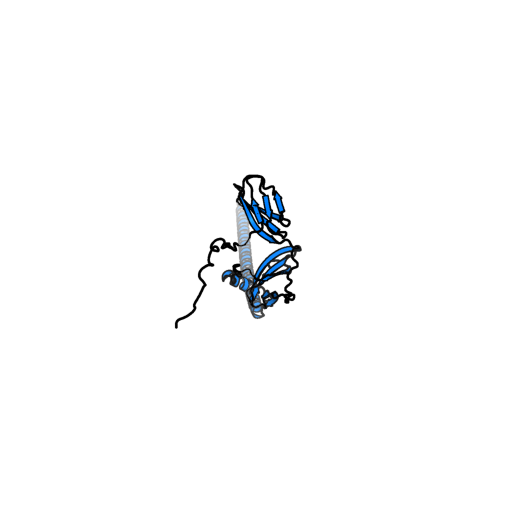-0.340 -12.479 11.218 1.00 84.25 124 ALA A O 1
ATOM 919 N N . ASN A 1 125 ? -2.236 -13.205 10.240 1.00 88.38 125 ASN A N 1
ATOM 920 C CA . ASN A 1 125 ? -3.087 -13.110 11.423 1.00 88.38 125 ASN A CA 1
ATOM 921 C C . ASN A 1 125 ? -3.245 -14.491 12.068 1.00 88.38 125 ASN A C 1
ATOM 923 O O . ASN A 1 125 ? -3.912 -15.356 11.508 1.00 88.38 125 ASN A O 1
ATOM 927 N N . SER A 1 126 ? -2.672 -14.690 13.253 1.00 85.56 126 SER A N 1
ATOM 928 C CA . SER A 1 126 ? -2.809 -15.925 14.037 1.00 85.56 126 SER A CA 1
ATOM 929 C C . SER A 1 126 ? -4.115 -15.997 14.835 1.00 85.56 126 SER A C 1
ATOM 931 O O . SER A 1 126 ? -4.492 -17.066 15.316 1.00 85.56 126 SER A O 1
ATOM 933 N N . CYS A 1 127 ? -4.833 -14.882 14.975 1.00 80.12 127 CYS A N 1
ATOM 934 C CA . CYS A 1 127 ? -6.066 -14.843 15.746 1.00 80.12 127 CYS A CA 1
ATOM 935 C C . CYS A 1 127 ? -7.268 -15.367 14.957 1.00 80.12 127 CYS A C 1
ATOM 937 O O . CYS A 1 127 ? -7.349 -15.274 13.731 1.00 80.12 127 CYS A O 1
ATOM 939 N N . GLN A 1 128 ? -8.241 -15.893 15.704 1.00 81.19 128 GLN A N 1
ATOM 940 C CA . GLN A 1 128 ? -9.501 -16.430 15.177 1.00 81.19 128 GLN A CA 1
ATOM 941 C C . GLN A 1 128 ? -10.508 -15.343 14.772 1.00 81.19 128 GLN A C 1
ATOM 943 O O . GLN A 1 128 ? -11.616 -15.643 14.347 1.00 81.19 128 GLN A O 1
ATOM 948 N N . VAL A 1 129 ? -10.127 -14.073 14.896 1.00 78.19 129 VAL A N 1
ATOM 949 C CA . VAL A 1 129 ? -10.964 -12.916 14.576 1.00 78.19 129 VAL A CA 1
ATOM 950 C C . VAL A 1 129 ? -10.261 -12.024 13.563 1.00 78.19 129 VAL A C 1
ATOM 952 O O . VAL A 1 129 ? -9.031 -11.996 13.487 1.00 78.19 129 VAL A O 1
ATOM 955 N N . CYS A 1 130 ? -11.047 -11.274 12.794 1.00 80.69 130 CYS A N 1
ATOM 956 C CA . CYS A 1 130 ? -10.522 -10.296 11.848 1.00 80.69 130 CYS A CA 1
ATOM 957 C C . CYS A 1 130 ? -9.744 -9.195 12.580 1.00 80.69 130 CYS A C 1
ATOM 959 O O . CYS A 1 130 ? -10.226 -8.613 13.561 1.00 80.69 130 CYS A O 1
ATOM 961 N N . ARG A 1 131 ? -8.555 -8.875 12.068 1.00 84.50 131 ARG A N 1
ATOM 962 C CA . ARG A 1 131 ? -7.708 -7.791 12.569 1.00 84.50 131 ARG A CA 1
ATOM 963 C C . ARG A 1 131 ? -7.459 -6.770 11.473 1.00 84.50 131 ARG A C 1
ATOM 965 O O . ARG A 1 131 ? -7.098 -7.122 10.356 1.00 84.50 131 ARG A O 1
ATOM 972 N N . SER A 1 132 ? -7.627 -5.498 11.808 1.00 81.31 132 SER A N 1
ATOM 973 C CA . SER A 1 132 ? -7.161 -4.386 10.993 1.00 81.31 132 SER A CA 1
ATOM 974 C C . SER A 1 132 ? -5.850 -3.845 11.552 1.00 81.31 132 SER A C 1
ATOM 976 O O . SER A 1 132 ? -5.763 -3.567 12.751 1.00 81.31 132 SER A O 1
ATOM 978 N N . VAL A 1 133 ? -4.853 -3.683 10.690 1.00 84.44 133 VAL A N 1
ATOM 979 C CA . VAL A 1 133 ? -3.542 -3.134 11.045 1.00 84.44 133 VAL A CA 1
ATOM 980 C C . VAL A 1 133 ? -3.246 -1.867 10.265 1.00 84.44 133 VAL A C 1
ATOM 982 O O . VAL A 1 133 ? -3.624 -1.747 9.100 1.00 84.44 133 VAL A O 1
ATOM 985 N N . LEU A 1 134 ? -2.569 -0.924 10.916 1.00 79.69 134 LEU A N 1
ATOM 986 C CA . LEU A 1 134 ? -1.997 0.260 10.287 1.00 79.69 134 LEU A CA 1
ATOM 987 C C . LEU A 1 134 ? -0.493 0.051 10.128 1.00 79.69 134 LEU A C 1
ATOM 989 O O . LEU A 1 134 ? 0.223 -0.125 11.116 1.00 79.69 134 LEU A O 1
ATOM 993 N N . LEU A 1 135 ? -0.045 0.073 8.882 1.00 79.94 135 LEU A N 1
ATOM 994 C CA . LEU A 1 135 ? 1.332 -0.108 8.464 1.00 79.94 135 LEU A CA 1
ATOM 995 C C . LEU A 1 135 ? 1.943 1.257 8.126 1.00 79.94 135 LEU A C 1
ATOM 997 O O . LEU A 1 135 ? 1.419 1.948 7.258 1.00 79.94 135 LEU A O 1
ATOM 1001 N N . GLU A 1 136 ? 3.042 1.625 8.775 1.00 79.00 136 GLU A N 1
ATOM 1002 C CA . GLU A 1 136 ? 3.948 2.674 8.295 1.00 79.00 136 GLU A CA 1
ATOM 1003 C C . GLU A 1 136 ? 4.877 2.059 7.263 1.00 79.00 136 GLU A C 1
ATOM 1005 O O . GLU A 1 136 ? 5.446 0.992 7.501 1.00 79.00 136 GLU A O 1
ATOM 1010 N N . ARG A 1 137 ? 5.078 2.741 6.150 1.00 77.19 137 ARG A N 1
ATOM 1011 C CA . ARG A 1 137 ? 6.103 2.434 5.164 1.00 77.19 137 ARG A CA 1
ATOM 1012 C C . ARG A 1 137 ? 7.086 3.578 5.125 1.00 77.19 137 ARG A C 1
ATOM 1014 O O . ARG A 1 137 ? 6.666 4.731 5.093 1.00 77.19 137 ARG A O 1
ATOM 1021 N N . THR A 1 138 ? 8.366 3.248 5.077 1.00 76.75 138 THR A N 1
ATOM 1022 C CA . THR A 1 138 ? 9.431 4.225 4.854 1.00 76.75 138 THR A CA 1
ATOM 1023 C C . THR A 1 138 ? 10.060 3.935 3.505 1.00 76.75 138 THR A C 1
ATOM 1025 O O . THR A 1 138 ? 10.537 2.818 3.289 1.00 76.75 138 THR A O 1
ATOM 1028 N N . ALA A 1 139 ? 10.036 4.904 2.598 1.00 75.75 139 ALA A N 1
ATOM 1029 C CA . ALA A 1 139 ? 10.711 4.814 1.308 1.00 75.75 139 ALA A CA 1
ATOM 1030 C C . ALA A 1 139 ? 12.201 5.171 1.421 1.00 75.75 139 ALA A C 1
ATOM 1032 O O . ALA A 1 139 ? 12.695 5.540 2.490 1.00 75.75 139 ALA A O 1
ATOM 1033 N N . THR A 1 140 ? 12.936 5.005 0.321 1.00 74.25 140 THR A N 1
ATOM 1034 C CA . THR A 1 140 ? 14.389 5.246 0.263 1.00 74.25 140 THR A CA 1
ATOM 1035 C C . THR A 1 140 ? 14.749 6.700 0.574 1.00 74.25 140 THR A C 1
ATOM 1037 O O . THR A 1 140 ? 15.766 6.964 1.208 1.00 74.25 140 THR A O 1
ATOM 1040 N N . ASP A 1 141 ? 13.870 7.635 0.215 1.00 78.69 141 ASP A N 1
ATOM 1041 C CA . ASP A 1 141 ? 13.964 9.073 0.498 1.00 78.69 141 ASP A CA 1
ATOM 1042 C C . ASP A 1 141 ? 13.570 9.449 1.943 1.00 78.69 141 ASP A C 1
ATOM 1044 O O . ASP A 1 141 ? 13.476 10.627 2.281 1.00 78.69 141 ASP A O 1
ATOM 1048 N N . ARG A 1 142 ? 13.336 8.453 2.813 1.00 75.12 142 ARG A N 1
ATOM 1049 C CA . ARG A 1 142 ? 12.816 8.591 4.187 1.00 75.12 142 ARG A CA 1
ATOM 1050 C C . ARG A 1 142 ? 11.391 9.142 4.284 1.00 75.12 142 ARG A C 1
ATOM 1052 O O . ARG A 1 142 ? 10.922 9.378 5.403 1.00 75.12 142 ARG A O 1
ATOM 1059 N N . SER A 1 143 ? 10.677 9.302 3.169 1.00 72.12 143 SER A N 1
ATOM 1060 C CA . SER A 1 143 ? 9.261 9.655 3.208 1.00 72.12 143 SER A CA 1
ATOM 1061 C C . SER A 1 143 ? 8.461 8.533 3.873 1.00 72.12 143 SER A C 1
ATOM 1063 O O . SER A 1 143 ? 8.769 7.342 3.737 1.00 72.12 143 SER A O 1
ATOM 1065 N N . ARG A 1 144 ? 7.449 8.920 4.658 1.00 78.69 144 ARG A N 1
ATOM 1066 C CA . ARG A 1 144 ? 6.606 7.987 5.410 1.00 78.69 144 ARG A CA 1
ATOM 1067 C C . ARG A 1 144 ? 5.197 7.976 4.852 1.00 78.69 144 ARG A C 1
ATOM 1069 O O . ARG A 1 144 ? 4.592 9.030 4.675 1.00 78.69 144 ARG A O 1
ATOM 1076 N N . SER A 1 145 ? 4.652 6.787 4.630 1.00 77.06 145 SER A N 1
ATOM 1077 C CA . SER A 1 145 ? 3.261 6.610 4.212 1.00 77.06 145 SER A CA 1
ATOM 1078 C C . SER A 1 145 ? 2.549 5.592 5.092 1.00 77.06 145 SER A C 1
ATOM 1080 O O . SER A 1 145 ? 3.139 4.618 5.552 1.00 77.06 145 SER A O 1
ATOM 1082 N N . ASN A 1 146 ? 1.263 5.830 5.343 1.00 80.50 146 ASN A N 1
ATOM 1083 C CA . ASN A 1 146 ? 0.442 4.969 6.185 1.00 80.50 146 ASN A CA 1
ATOM 1084 C C . ASN A 1 146 ? -0.543 4.184 5.323 1.00 80.50 146 ASN A C 1
ATOM 1086 O O . ASN A 1 146 ? -1.289 4.767 4.539 1.00 80.50 146 ASN A O 1
ATOM 1090 N N . GLN A 1 147 ? -0.592 2.868 5.508 1.00 79.00 147 GLN A N 1
ATOM 1091 C CA . GLN A 1 147 ? -1.491 1.980 4.784 1.00 79.00 147 GLN A CA 1
ATOM 1092 C C . GLN A 1 147 ? -2.230 1.067 5.756 1.00 79.00 147 GLN A C 1
ATOM 1094 O O . GLN A 1 147 ? -1.631 0.451 6.634 1.00 79.00 147 GLN A O 1
ATOM 1099 N N . SER A 1 148 ? -3.546 0.961 5.608 1.00 81.12 148 SER A N 1
ATOM 1100 C CA . SER A 1 148 ? -4.359 0.083 6.448 1.00 81.12 148 SER A CA 1
ATOM 1101 C C . SER A 1 148 ? -4.677 -1.231 5.742 1.00 81.12 148 SER A C 1
ATOM 1103 O O . SER A 1 148 ? -5.055 -1.221 4.571 1.00 81.12 148 SER A O 1
ATOM 1105 N N . PHE A 1 149 ? -4.611 -2.339 6.474 1.00 80.19 149 PHE A N 1
ATOM 1106 C CA . PHE A 1 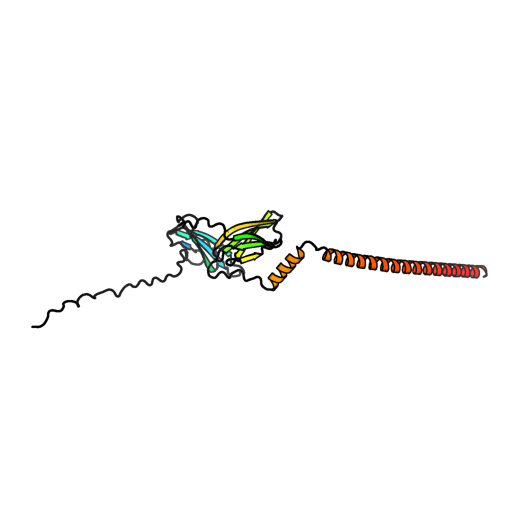149 ? -4.973 -3.672 5.996 1.00 80.19 149 PHE A CA 1
ATOM 1107 C C . PHE A 1 149 ? -6.037 -4.277 6.898 1.00 80.19 149 PHE A C 1
ATOM 1109 O O . PHE A 1 149 ? -5.947 -4.151 8.115 1.00 80.19 149 PHE A O 1
ATOM 1116 N N . ALA A 1 150 ? -7.013 -4.966 6.311 1.00 82.56 150 ALA A N 1
ATOM 1117 C CA . ALA A 1 150 ? -7.940 -5.832 7.030 1.00 82.56 150 ALA A CA 1
ATOM 1118 C C . ALA A 1 150 ? -7.591 -7.286 6.708 1.00 82.56 150 ALA A C 1
ATOM 1120 O O . ALA A 1 150 ? -7.607 -7.686 5.546 1.00 82.56 150 ALA A O 1
ATOM 1121 N N . ILE A 1 151 ? -7.258 -8.059 7.735 1.00 84.44 151 ILE A N 1
ATOM 1122 C CA . ILE A 1 151 ? -6.778 -9.432 7.624 1.00 84.44 151 ILE A CA 1
ATOM 1123 C C . ILE A 1 151 ? -7.816 -10.325 8.292 1.00 84.44 151 ILE A C 1
ATOM 1125 O O . ILE A 1 151 ? -8.111 -10.177 9.483 1.00 84.44 151 ILE A O 1
ATOM 1129 N N . ALA A 1 152 ? -8.389 -11.245 7.519 1.00 80.94 152 ALA A N 1
ATOM 1130 C CA . ALA A 1 152 ? -9.358 -12.201 8.034 1.00 80.94 152 ALA A CA 1
ATOM 1131 C C . ALA A 1 152 ? -8.725 -13.101 9.112 1.00 80.94 152 ALA A C 1
ATOM 1133 O O . ALA A 1 152 ? -7.498 -13.184 9.242 1.00 80.94 152 ALA A O 1
ATOM 1134 N N . ALA A 1 153 ? -9.564 -13.762 9.904 1.00 79.38 153 ALA A N 1
ATOM 1135 C CA . ALA A 1 153 ? -9.116 -14.748 10.881 1.00 79.38 153 ALA A CA 1
ATOM 1136 C C . ALA A 1 153 ? -8.218 -15.808 10.221 1.00 79.38 153 ALA A C 1
ATOM 1138 O O . ALA A 1 153 ? -8.544 -16.278 9.133 1.00 79.38 153 ALA A O 1
ATOM 1139 N N . ARG A 1 154 ? -7.101 -16.174 10.867 1.00 82.62 154 ARG A N 1
ATOM 1140 C CA . ARG A 1 154 ? -6.182 -17.238 10.402 1.00 82.62 154 ARG A CA 1
ATOM 1141 C C . ARG A 1 154 ? -5.763 -17.114 8.930 1.00 82.62 154 ARG A C 1
ATOM 1143 O O . ARG A 1 154 ? -5.645 -18.110 8.223 1.00 82.62 154 ARG A O 1
ATOM 1150 N N . SER A 1 155 ? -5.564 -15.888 8.453 1.00 81.62 155 SER A N 1
ATOM 1151 C CA . SER A 1 155 ? -5.262 -15.621 7.045 1.00 81.62 155 SER A CA 1
ATOM 1152 C C . SER A 1 155 ? -3.972 -14.831 6.867 1.00 81.62 155 SER A C 1
ATOM 1154 O O . SER A 1 155 ? -3.446 -14.229 7.809 1.00 81.62 155 SER A O 1
ATOM 1156 N N . VAL A 1 156 ? -3.467 -14.845 5.635 1.00 82.62 156 VAL A N 1
ATOM 1157 C CA . VAL A 1 156 ? -2.285 -14.097 5.211 1.00 82.62 156 VAL A CA 1
ATOM 1158 C C . VAL A 1 156 ? -2.665 -13.086 4.137 1.00 82.62 156 VAL A C 1
ATOM 1160 O O . VAL A 1 156 ? -3.440 -13.391 3.230 1.00 82.62 156 VAL A O 1
ATOM 1163 N N . VAL A 1 157 ? -2.107 -11.883 4.228 1.00 82.62 157 VAL A N 1
ATOM 1164 C CA . VAL A 1 157 ? -2.274 -10.823 3.229 1.00 82.62 157 VAL A CA 1
ATOM 1165 C C . VAL A 1 157 ? -0.894 -10.403 2.727 1.00 82.62 157 VAL A C 1
ATOM 1167 O O . VAL A 1 157 ? -0.034 -10.072 3.547 1.00 82.62 157 VAL A O 1
ATOM 1170 N N . PRO A 1 158 ? -0.644 -10.420 1.406 1.00 79.69 158 PRO A N 1
ATOM 1171 C CA . PRO A 1 158 ? 0.635 -9.989 0.863 1.00 79.69 158 PRO A CA 1
ATOM 1172 C C . PRO A 1 158 ? 0.823 -8.480 1.025 1.00 79.69 158 PRO A C 1
ATOM 1174 O O . PRO A 1 158 ? -0.112 -7.697 0.848 1.00 79.69 158 PRO A O 1
ATOM 1177 N N . VAL A 1 159 ? 2.053 -8.078 1.338 1.00 76.62 159 VAL A N 1
ATOM 1178 C CA . VAL A 1 159 ? 2.461 -6.676 1.423 1.00 76.62 159 VAL A CA 1
ATOM 1179 C C . VAL A 1 159 ? 3.443 -6.410 0.290 1.00 76.62 159 VAL A C 1
ATOM 1181 O O . VAL A 1 159 ? 4.615 -6.764 0.381 1.00 76.62 159 VAL A O 1
ATOM 1184 N N . ALA A 1 160 ? 2.962 -5.792 -0.789 1.00 73.75 160 ALA A N 1
ATOM 1185 C CA . ALA A 1 160 ? 3.815 -5.385 -1.907 1.00 73.75 160 ALA A CA 1
ATOM 1186 C C . ALA A 1 160 ? 4.851 -4.347 -1.447 1.00 73.75 160 ALA A C 1
ATOM 1188 O O . ALA A 1 160 ? 4.546 -3.518 -0.587 1.00 73.75 160 ALA A O 1
ATOM 1189 N N . ALA A 1 161 ? 6.067 -4.367 -1.993 1.00 66.00 161 ALA A N 1
ATOM 1190 C CA . ALA A 1 161 ? 7.136 -3.470 -1.552 1.00 66.00 161 ALA A CA 1
ATOM 1191 C C . ALA A 1 161 ? 6.853 -1.996 -1.899 1.00 66.00 161 ALA A C 1
ATOM 1193 O O . ALA A 1 161 ? 7.163 -1.135 -1.085 1.00 66.00 161 ALA A O 1
ATOM 1194 N N . ASN A 1 162 ? 6.199 -1.694 -3.031 1.00 66.50 162 ASN A N 1
ATOM 1195 C CA . ASN A 1 162 ? 5.801 -0.341 -3.467 1.00 66.50 162 ASN A CA 1
ATOM 1196 C C . ASN A 1 162 ? 6.879 0.744 -3.226 1.00 66.50 162 ASN A C 1
ATOM 1198 O O . ASN A 1 162 ? 6.578 1.802 -2.679 1.00 66.50 162 ASN A O 1
ATOM 1202 N N . GLY A 1 163 ? 8.150 0.460 -3.535 1.00 60.69 163 GLY A N 1
ATOM 1203 C CA . GLY A 1 163 ? 9.263 1.407 -3.331 1.00 60.69 163 GLY A CA 1
ATOM 1204 C C . GLY A 1 163 ? 9.625 1.701 -1.865 1.00 60.69 163 GLY A C 1
ATOM 1205 O O . GLY A 1 163 ? 10.405 2.606 -1.586 1.00 60.69 163 GLY A O 1
ATOM 1206 N N . SER A 1 164 ? 9.061 0.954 -0.912 1.00 61.19 164 SER A N 1
ATOM 1207 C CA . SER A 1 164 ? 9.343 1.078 0.520 1.00 61.19 164 SER A CA 1
ATOM 1208 C C . SER A 1 164 ? 10.549 0.220 0.917 1.00 61.19 164 SER A C 1
ATOM 1210 O O . SER A 1 164 ? 10.599 -0.963 0.588 1.00 61.19 164 SER A O 1
ATOM 1212 N N . VAL A 1 165 ? 11.481 0.792 1.680 1.00 62.84 165 VAL A N 1
ATOM 1213 C CA . VAL A 1 165 ? 12.665 0.111 2.240 1.00 62.84 165 VAL A CA 1
ATOM 1214 C C . VAL A 1 165 ? 12.335 -0.580 3.561 1.00 62.84 165 VAL A C 1
ATOM 1216 O O . VAL A 1 165 ? 12.906 -1.618 3.889 1.00 62.84 165 VAL A O 1
ATOM 1219 N N . SER A 1 166 ? 11.391 -0.033 4.330 1.00 66.31 166 SER A N 1
ATOM 1220 C CA . SER A 1 166 ? 10.942 -0.652 5.577 1.00 66.31 166 SER A CA 1
ATOM 1221 C C . SER A 1 166 ? 9.441 -0.514 5.786 1.00 66.31 166 SER A C 1
ATOM 1223 O O . SER A 1 166 ? 8.797 0.400 5.266 1.00 66.31 166 SER A O 1
ATOM 1225 N N . ALA A 1 167 ? 8.886 -1.446 6.559 1.00 71.94 167 ALA A N 1
ATOM 1226 C CA . ALA A 1 167 ? 7.490 -1.443 6.955 1.00 71.94 167 ALA A CA 1
ATOM 1227 C C . ALA A 1 167 ? 7.362 -1.763 8.450 1.00 71.94 167 ALA A C 1
ATOM 1229 O O . ALA A 1 167 ? 8.012 -2.680 8.953 1.00 71.94 167 ALA A O 1
ATOM 1230 N N . LYS A 1 168 ? 6.514 -1.020 9.165 1.00 77.50 168 LYS A N 1
ATOM 1231 C CA . LYS A 1 168 ? 6.306 -1.150 10.612 1.00 77.50 168 LYS A CA 1
ATOM 1232 C C . LYS A 1 168 ? 4.820 -1.165 10.942 1.00 77.50 168 LYS A C 1
ATOM 1234 O O . LYS A 1 168 ? 4.067 -0.320 10.477 1.00 77.50 168 LYS A O 1
ATOM 1239 N N . ILE A 1 169 ? 4.387 -2.099 11.785 1.00 79.88 169 ILE A N 1
ATOM 1240 C CA . ILE A 1 169 ? 3.014 -2.100 12.306 1.00 79.88 169 ILE A CA 1
ATOM 1241 C C . ILE A 1 169 ? 2.939 -1.052 13.421 1.00 79.88 169 ILE A C 1
ATOM 1243 O O . ILE A 1 169 ? 3.575 -1.206 14.462 1.00 79.88 169 ILE A O 1
ATOM 1247 N N . ILE A 1 170 ? 2.178 0.020 13.198 1.00 78.62 170 ILE A N 1
ATOM 1248 C CA . ILE A 1 170 ? 1.964 1.081 14.194 1.00 78.62 170 ILE A CA 1
ATOM 1249 C C . ILE A 1 170 ? 0.780 0.736 15.098 1.00 78.62 170 ILE A C 1
ATOM 1251 O O . ILE A 1 170 ? 0.770 1.078 16.279 1.00 78.62 170 ILE A O 1
ATOM 1255 N N . ASN A 1 171 ? -0.246 0.087 14.543 1.00 77.62 171 ASN A N 1
ATOM 1256 C CA . ASN A 1 171 ? -1.483 -0.180 15.264 1.00 77.62 171 ASN A CA 1
ATOM 1257 C C . ASN A 1 171 ? -2.138 -1.485 14.800 1.00 77.62 171 ASN A C 1
ATOM 1259 O O . ASN A 1 171 ? -2.124 -1.792 13.610 1.00 77.62 171 ASN A O 1
ATOM 1263 N N . GLU A 1 172 ? -2.762 -2.203 15.730 1.00 79.94 172 GLU A N 1
ATOM 1264 C CA . GLU A 1 172 ? -3.548 -3.416 15.501 1.00 79.94 172 GLU A CA 1
ATOM 1265 C C . GLU A 1 172 ? -4.858 -3.306 16.293 1.00 79.94 172 GLU A C 1
ATOM 1267 O O . GLU A 1 172 ? -4.854 -3.045 17.495 1.00 79.94 172 GLU A O 1
ATOM 1272 N N . ARG A 1 173 ? -5.997 -3.508 15.628 1.00 79.12 173 ARG A N 1
ATOM 1273 C CA . ARG A 1 173 ? -7.326 -3.510 16.260 1.00 79.12 173 ARG A CA 1
ATOM 1274 C C . ARG A 1 173 ? -8.239 -4.534 15.596 1.00 79.12 173 ARG A C 1
ATOM 1276 O O . ARG A 1 173 ? -8.000 -4.917 14.455 1.00 79.12 173 ARG A O 1
ATOM 1283 N N . SER A 1 174 ? -9.295 -4.978 16.273 1.00 81.50 174 SER A N 1
ATOM 1284 C CA . SER A 1 174 ? -10.331 -5.803 15.628 1.00 81.50 174 SER A CA 1
ATOM 1285 C C . SER A 1 174 ? -11.003 -5.041 14.484 1.00 81.50 174 SER A C 1
ATOM 1287 O O . SER A 1 174 ? -11.159 -3.821 14.561 1.00 81.50 174 SER A O 1
ATOM 1289 N N . CYS A 1 175 ? -11.394 -5.751 13.426 1.00 77.00 175 CYS A N 1
ATOM 1290 C CA . CYS A 1 175 ? -12.195 -5.159 12.353 1.00 77.00 175 CYS A CA 1
ATOM 1291 C C . CYS A 1 175 ? -13.544 -4.668 12.909 1.00 77.00 175 CYS A C 1
ATOM 1293 O O . CYS A 1 175 ? -14.121 -5.312 13.785 1.00 77.00 175 CYS A O 1
ATOM 1295 N N . LEU A 1 176 ? -14.039 -3.530 12.414 1.00 64.62 176 LEU A N 1
ATOM 1296 C CA . LEU A 1 176 ? -15.375 -3.042 12.763 1.00 64.62 176 LEU A CA 1
ATOM 1297 C C . LEU A 1 176 ? -16.409 -3.901 12.026 1.00 64.62 176 LEU A C 1
ATOM 1299 O O . LEU A 1 176 ? -16.231 -4.189 10.841 1.00 64.62 176 LEU A O 1
ATOM 1303 N N . ALA A 1 177 ? -17.485 -4.311 12.701 1.00 45.00 177 ALA A N 1
ATOM 1304 C CA . ALA A 1 177 ? -18.604 -4.976 12.038 1.00 45.00 177 ALA A CA 1
ATOM 1305 C C . ALA A 1 177 ? -19.111 -4.070 10.897 1.00 45.00 177 ALA A C 1
ATOM 1307 O O . ALA A 1 177 ? -19.492 -2.927 11.136 1.00 45.00 177 ALA A O 1
ATOM 1308 N N . GLY A 1 178 ? -19.010 -4.540 9.650 1.00 46.03 178 GLY A N 1
ATOM 1309 C CA . GLY A 1 178 ? -19.366 -3.774 8.448 1.00 46.03 178 GLY A CA 1
ATOM 1310 C C . GLY A 1 178 ? -18.198 -3.153 7.667 1.00 46.03 178 GLY A C 1
ATOM 1311 O O . GLY A 1 178 ? -18.399 -2.730 6.529 1.00 46.03 178 GLY A O 1
ATOM 1312 N N . SER A 1 179 ? -16.958 -3.151 8.180 1.00 40.28 179 SER A N 1
ATOM 1313 C CA . SER A 1 179 ? -15.803 -2.880 7.316 1.00 40.28 179 SER A CA 1
ATOM 1314 C C . SER A 1 179 ? -15.615 -4.102 6.430 1.00 40.28 179 SER A C 1
ATOM 1316 O O . SER A 1 179 ? -15.209 -5.148 6.940 1.00 40.28 179 SER A O 1
ATOM 1318 N N . LYS A 1 180 ? -15.954 -3.988 5.137 1.00 40.69 180 LYS A N 1
ATOM 1319 C CA . LYS A 1 180 ? -15.658 -5.014 4.131 1.00 40.69 180 LYS A CA 1
ATOM 1320 C C . LYS A 1 180 ? -14.241 -5.510 4.411 1.00 40.69 180 LYS A C 1
ATOM 1322 O O . LYS A 1 180 ? -13.289 -4.729 4.337 1.00 40.69 180 LYS A O 1
ATOM 1327 N N . SER A 1 181 ? -14.126 -6.777 4.817 1.00 45.66 181 SER A N 1
ATOM 1328 C CA . SER A 1 181 ? -12.858 -7.496 4.816 1.00 45.66 181 SER A CA 1
ATOM 1329 C C . SER A 1 181 ? -12.169 -7.153 3.504 1.00 45.66 181 SER A C 1
ATOM 1331 O O . SER A 1 181 ? -12.860 -7.039 2.486 1.00 45.66 181 SER A O 1
ATOM 1333 N N . ALA A 1 182 ? -10.856 -6.893 3.527 1.00 43.31 182 ALA A N 1
ATOM 1334 C CA . ALA A 1 182 ? -10.117 -6.644 2.298 1.00 43.31 182 ALA A CA 1
ATOM 1335 C C . ALA A 1 182 ? -10.512 -7.762 1.339 1.00 43.31 182 ALA A C 1
ATOM 1337 O O . ALA A 1 182 ? -10.262 -8.938 1.619 1.00 43.31 182 ALA A O 1
ATOM 1338 N N . ARG A 1 183 ? -11.291 -7.400 0.311 1.00 43.88 183 ARG A N 1
ATOM 1339 C CA . ARG A 1 183 ? -11.871 -8.373 -0.604 1.00 43.88 183 ARG A CA 1
ATOM 1340 C C . ARG A 1 183 ? -10.671 -9.157 -1.102 1.00 43.88 183 ARG A C 1
ATOM 1342 O O . ARG A 1 183 ? -9.665 -8.529 -1.445 1.00 43.88 183 ARG A O 1
ATOM 1349 N N . ALA A 1 184 ? -10.742 -10.489 -1.042 1.00 51.06 184 ALA A N 1
ATOM 1350 C CA . ALA A 1 184 ? -9.708 -11.337 -1.616 1.00 51.06 184 ALA A CA 1
ATOM 1351 C C . ALA A 1 184 ? -9.290 -10.700 -2.943 1.00 51.06 184 ALA A C 1
ATOM 1353 O O . ALA A 1 184 ? -10.183 -10.358 -3.725 1.00 51.06 184 ALA A O 1
ATOM 1354 N N . LEU A 1 185 ? -7.984 -10.426 -3.099 1.00 46.34 185 LEU A N 1
ATOM 1355 C CA . LEU A 1 185 ? -7.430 -9.727 -4.261 1.00 46.34 185 LEU A CA 1
ATOM 1356 C C . LEU A 1 185 ? -8.202 -10.182 -5.493 1.00 46.34 185 LEU A C 1
ATOM 1358 O O . LEU A 1 185 ? -8.261 -11.388 -5.760 1.00 46.34 185 LEU A O 1
ATOM 1362 N N . GLY A 1 186 ? -8.851 -9.231 -6.176 1.00 47.78 186 GLY A N 1
ATOM 1363 C CA . GLY A 1 186 ? -9.577 -9.537 -7.401 1.00 47.78 186 GLY A CA 1
ATOM 1364 C C . GLY A 1 186 ? -8.661 -10.319 -8.348 1.00 47.78 186 GLY A C 1
ATOM 1365 O O . GLY A 1 186 ? -7.440 -10.175 -8.253 1.00 47.78 186 GLY A O 1
ATOM 1366 N N . PRO A 1 187 ? -9.201 -11.165 -9.234 1.00 59.03 187 PRO A N 1
ATOM 1367 C CA . PRO A 1 187 ? -8.397 -12.055 -10.074 1.00 59.03 187 PRO A CA 1
ATOM 1368 C C . PRO A 1 187 ? -7.255 -11.327 -10.803 1.00 59.03 187 PRO A C 1
ATOM 1370 O O . PRO A 1 187 ? -6.150 -11.857 -10.872 1.00 59.03 187 PRO A O 1
ATOM 1373 N N . SER A 1 188 ? -7.471 -10.073 -11.213 1.00 56.47 188 SER A N 1
ATOM 1374 C CA . SER A 1 188 ? -6.445 -9.189 -11.781 1.00 56.47 188 SER A CA 1
ATOM 1375 C C . SER A 1 188 ? -5.314 -8.844 -10.804 1.00 56.47 188 SER A C 1
ATOM 1377 O O . SER A 1 188 ? -4.143 -9.009 -11.128 1.00 56.47 188 SER A O 1
ATOM 1379 N N . ALA A 1 189 ? -5.637 -8.425 -9.581 1.00 55.09 189 ALA A N 1
ATOM 1380 C CA . ALA A 1 189 ? -4.649 -8.095 -8.556 1.00 55.09 189 ALA A CA 1
ATOM 1381 C C . ALA A 1 189 ? -3.911 -9.346 -8.036 1.00 55.09 189 ALA A C 1
ATOM 1383 O O . ALA A 1 189 ? -2.737 -9.284 -7.677 1.00 55.09 189 ALA A O 1
ATOM 1384 N N . LYS A 1 190 ? -4.577 -10.508 -8.050 1.00 68.62 190 LYS A N 1
ATOM 1385 C CA . LYS A 1 190 ? -3.974 -11.811 -7.739 1.00 68.62 190 LYS A CA 1
ATOM 1386 C C . LYS A 1 190 ? -3.013 -12.262 -8.845 1.00 68.62 190 LYS A C 1
ATOM 1388 O O . LYS A 1 190 ? -1.952 -12.794 -8.535 1.00 68.62 190 LYS A O 1
ATOM 1393 N N . ALA A 1 191 ? -3.361 -12.025 -10.111 1.00 65.62 191 ALA A N 1
ATOM 1394 C CA . ALA A 1 191 ? -2.494 -12.285 -11.258 1.00 65.62 191 ALA A CA 1
ATOM 1395 C C . ALA A 1 191 ? -1.275 -11.350 -11.274 1.00 65.62 191 ALA A C 1
ATOM 1397 O O . ALA A 1 191 ? -0.160 -11.828 -11.459 1.00 65.62 191 ALA A O 1
ATOM 1398 N N . ALA A 1 192 ? -1.465 -10.059 -10.985 1.00 64.38 192 ALA A N 1
ATOM 1399 C CA . ALA A 1 192 ? -0.380 -9.083 -10.886 1.00 64.38 192 ALA A CA 1
ATOM 1400 C C . ALA A 1 192 ? 0.623 -9.447 -9.778 1.00 64.38 192 ALA A C 1
ATOM 1402 O O . ALA A 1 192 ? 1.818 -9.529 -10.039 1.00 64.38 192 ALA A O 1
ATOM 1403 N N . ALA A 1 193 ? 0.140 -9.794 -8.579 1.00 65.06 193 ALA A N 1
ATOM 1404 C CA . ALA A 1 193 ? 1.006 -10.250 -7.489 1.00 65.06 193 ALA A CA 1
ATOM 1405 C C . ALA A 1 193 ? 1.738 -11.565 -7.824 1.00 65.06 193 ALA A C 1
ATOM 1407 O O . ALA A 1 193 ? 2.868 -11.787 -7.393 1.00 65.06 193 ALA A O 1
ATOM 1408 N N . ARG A 1 194 ? 1.106 -12.453 -8.604 1.00 70.88 194 ARG A N 1
ATOM 1409 C CA . ARG A 1 194 ? 1.715 -13.713 -9.051 1.00 70.88 194 ARG A CA 1
ATOM 1410 C C . ARG A 1 194 ? 2.782 -13.476 -10.123 1.00 70.88 194 ARG A C 1
ATOM 1412 O O . ARG A 1 194 ? 3.798 -14.161 -10.100 1.00 70.88 194 ARG A O 1
ATOM 1419 N N . LEU A 1 195 ? 2.579 -12.501 -11.008 1.00 67.75 195 LEU A N 1
ATOM 1420 C CA . LEU A 1 195 ? 3.575 -12.046 -11.981 1.00 67.75 195 LEU A CA 1
ATOM 1421 C C . LEU A 1 195 ? 4.767 -11.369 -11.295 1.00 67.75 195 LEU A C 1
ATOM 1423 O O . LEU A 1 195 ? 5.900 -11.731 -11.591 1.00 67.75 195 LEU A O 1
ATOM 1427 N N . GLU A 1 196 ? 4.535 -10.479 -10.326 1.00 68.75 196 GLU A N 1
ATOM 1428 C CA . GLU A 1 196 ? 5.612 -9.885 -9.518 1.00 68.75 196 GLU A CA 1
ATOM 1429 C C . GLU A 1 196 ? 6.409 -10.951 -8.752 1.00 68.75 196 GLU A C 1
ATOM 1431 O O . GLU A 1 196 ? 7.637 -10.922 -8.741 1.00 68.75 196 GLU A O 1
ATOM 1436 N N . ALA A 1 197 ? 5.736 -11.939 -8.153 1.00 66.44 197 ALA A N 1
ATOM 1437 C CA . ALA A 1 197 ? 6.407 -13.027 -7.441 1.00 66.44 197 ALA A CA 1
ATOM 1438 C C . ALA A 1 197 ? 7.203 -13.960 -8.373 1.00 66.44 197 ALA A C 1
ATOM 1440 O O . ALA A 1 197 ? 8.216 -14.521 -7.958 1.00 66.44 197 ALA A O 1
ATOM 1441 N N . LEU A 1 198 ? 6.762 -14.139 -9.623 1.00 66.19 198 LEU A N 1
ATOM 1442 C CA . LEU A 1 198 ? 7.522 -14.867 -10.642 1.00 66.19 198 LEU A CA 1
ATOM 1443 C C . LEU A 1 198 ? 8.730 -14.058 -11.125 1.00 66.19 198 LEU A C 1
ATOM 1445 O O . LEU A 1 198 ? 9.796 -14.639 -11.296 1.00 66.19 198 LEU A O 1
ATOM 1449 N N . ALA A 1 199 ? 8.590 -12.740 -11.275 1.00 63.59 199 ALA A N 1
ATOM 1450 C CA . ALA A 1 199 ? 9.685 -11.847 -11.649 1.00 63.59 199 ALA A CA 1
ATOM 1451 C C . ALA A 1 199 ? 10.758 -11.723 -10.551 1.00 63.59 199 ALA A C 1
ATOM 1453 O O . ALA A 1 199 ? 11.926 -11.510 -10.855 1.00 63.59 199 ALA A O 1
ATOM 1454 N N . ALA A 1 200 ? 10.380 -11.888 -9.280 1.00 63.78 200 ALA A N 1
ATOM 1455 C CA . ALA A 1 200 ? 11.299 -11.836 -8.141 1.00 63.78 200 ALA A CA 1
ATOM 1456 C C . ALA A 1 200 ? 12.010 -13.171 -7.839 1.00 63.78 200 ALA A C 1
ATOM 1458 O O . ALA A 1 200 ? 12.812 -13.236 -6.903 1.00 63.78 200 ALA A O 1
ATOM 1459 N N . ARG A 1 201 ? 11.715 -14.257 -8.571 1.00 65.75 201 ARG A N 1
ATOM 1460 C CA . ARG A 1 201 ? 12.395 -15.541 -8.354 1.00 65.75 201 ARG A CA 1
ATOM 1461 C C . ARG A 1 201 ? 13.815 -15.503 -8.928 1.00 65.75 201 ARG A C 1
ATOM 1463 O O . ARG A 1 201 ? 13.995 -15.027 -10.046 1.00 65.75 201 ARG A O 1
ATOM 1470 N N . PRO A 1 202 ? 14.813 -16.052 -8.208 1.00 58.69 202 PRO A N 1
ATOM 1471 C CA . PRO A 1 202 ? 16.141 -16.231 -8.774 1.00 58.69 202 PRO A CA 1
ATOM 1472 C C . PRO A 1 202 ? 16.042 -17.147 -10.005 1.00 58.69 202 PRO A C 1
ATOM 1474 O O . PRO A 1 202 ? 15.307 -18.144 -9.951 1.00 58.69 202 PRO A O 1
ATOM 1477 N N . PRO A 1 203 ? 16.741 -16.816 -11.107 1.00 60.12 203 PRO A N 1
ATOM 1478 C CA . PRO A 1 203 ? 16.642 -17.567 -12.350 1.00 60.12 203 PRO A CA 1
ATOM 1479 C C . PRO A 1 203 ? 17.089 -19.004 -12.103 1.00 60.12 203 PRO A C 1
ATOM 1481 O O . PRO A 1 203 ? 18.157 -19.248 -11.535 1.00 60.12 203 PRO A O 1
ATOM 1484 N N . LYS A 1 204 ? 16.260 -19.972 -12.499 1.00 69.00 204 LYS A N 1
ATOM 1485 C CA . LYS A 1 204 ? 16.656 -21.376 -12.419 1.00 69.00 204 LYS A CA 1
ATOM 1486 C C . LYS A 1 204 ? 17.650 -21.675 -13.536 1.00 69.00 204 LYS A C 1
ATOM 1488 O O . LYS A 1 204 ? 17.653 -21.021 -14.574 1.00 69.00 204 LYS A O 1
ATOM 1493 N N . PHE A 1 205 ? 18.453 -22.718 -13.352 1.00 60.53 205 PHE A N 1
ATOM 1494 C CA . PHE A 1 205 ? 19.445 -23.167 -14.334 1.00 60.53 205 PHE A CA 1
ATOM 1495 C C . PHE A 1 205 ? 18.865 -23.322 -15.757 1.00 60.53 205 PHE A C 1
ATOM 1497 O O . PHE A 1 205 ? 19.479 -22.908 -16.737 1.00 60.53 205 PHE A O 1
ATOM 1504 N N . ASN A 1 206 ? 17.631 -23.824 -15.875 1.00 68.06 206 ASN A N 1
ATOM 1505 C CA . ASN A 1 206 ? 16.949 -23.950 -17.166 1.00 68.06 206 ASN A CA 1
ATOM 1506 C C . ASN A 1 206 ? 16.580 -22.596 -17.796 1.00 68.06 206 ASN A C 1
ATOM 1508 O O . ASN A 1 206 ? 16.625 -22.471 -19.017 1.00 68.06 206 ASN A O 1
ATOM 1512 N N . ASP A 1 207 ? 16.265 -21.576 -16.995 1.00 62.44 207 ASP A N 1
ATOM 1513 C CA . ASP A 1 207 ? 15.968 -20.227 -17.495 1.00 62.44 207 ASP A CA 1
ATOM 1514 C C . ASP A 1 207 ? 17.248 -19.579 -18.052 1.00 62.44 207 ASP A C 1
ATOM 1516 O O . ASP A 1 207 ? 17.245 -19.019 -19.150 1.00 62.44 207 ASP A O 1
ATOM 1520 N N . GLN A 1 208 ? 18.379 -19.777 -17.364 1.00 60.72 208 GLN A N 1
ATOM 1521 C CA . GLN A 1 208 ? 19.702 -19.355 -17.837 1.00 60.72 208 GLN A CA 1
ATOM 1522 C C . GLN A 1 208 ? 20.115 -20.084 -19.129 1.00 60.72 208 GLN A C 1
ATOM 1524 O O . GLN A 1 208 ? 20.697 -19.477 -20.033 1.00 60.72 208 GLN A O 1
ATOM 1529 N N . ALA A 1 209 ? 19.774 -21.369 -19.276 1.00 63.50 209 ALA A N 1
ATOM 1530 C CA . ALA A 1 209 ? 20.009 -22.132 -20.505 1.00 63.50 209 ALA A CA 1
ATOM 1531 C C . ALA A 1 209 ? 19.184 -21.601 -21.700 1.00 63.50 209 ALA A C 1
ATOM 1533 O O . ALA A 1 209 ? 19.655 -21.566 -22.842 1.00 63.50 209 ALA A O 1
ATOM 1534 N N . VAL A 1 210 ? 17.954 -21.139 -21.458 1.00 67.06 210 VAL A N 1
ATOM 1535 C CA . VAL A 1 210 ? 17.111 -20.526 -22.498 1.00 67.06 210 VAL A CA 1
ATOM 1536 C C . VAL A 1 210 ? 17.646 -19.149 -22.899 1.00 67.06 210 VAL A C 1
ATOM 1538 O O . VAL A 1 210 ? 17.729 -18.848 -24.096 1.00 67.06 210 VAL A O 1
ATOM 1541 N N . GLU A 1 211 ? 18.062 -18.326 -21.935 1.00 65.06 211 GLU A N 1
ATOM 1542 C CA . GLU A 1 211 ? 18.651 -17.011 -22.210 1.00 65.06 211 GLU A CA 1
ATOM 1543 C C . GLU A 1 211 ? 19.979 -17.110 -22.966 1.00 65.06 211 GLU A C 1
ATOM 1545 O O . GLU A 1 211 ? 20.177 -16.400 -23.956 1.00 65.06 211 GLU A O 1
ATOM 1550 N N . THR A 1 212 ? 20.855 -18.042 -22.585 1.00 71.19 212 THR A N 1
ATOM 1551 C CA . THR A 1 212 ? 22.113 -18.305 -23.304 1.00 71.19 212 THR A CA 1
ATOM 1552 C C . THR A 1 212 ? 21.859 -18.776 -24.736 1.00 71.19 212 THR A C 1
ATOM 1554 O O . THR A 1 212 ? 22.475 -18.251 -25.666 1.00 71.19 212 THR A O 1
ATOM 1557 N N . LYS A 1 213 ? 20.880 -19.664 -24.966 1.00 77.06 213 LYS A N 1
ATOM 1558 C CA . LYS A 1 213 ? 20.475 -20.089 -26.320 1.00 77.06 213 LYS A CA 1
ATOM 1559 C C . LYS A 1 213 ? 19.918 -18.930 -27.155 1.00 77.06 213 LYS A C 1
ATOM 1561 O O . LYS A 1 213 ? 20.212 -18.828 -28.350 1.00 77.06 213 LYS A O 1
ATOM 1566 N N . ARG A 1 214 ? 19.138 -18.027 -26.548 1.00 73.94 214 ARG A N 1
ATOM 1567 C CA . ARG A 1 214 ? 18.604 -16.822 -27.213 1.00 73.94 214 ARG A CA 1
ATOM 1568 C C . ARG A 1 214 ? 19.714 -15.826 -27.553 1.00 73.94 214 ARG A C 1
ATOM 1570 O O . ARG A 1 214 ? 19.724 -15.286 -28.661 1.00 73.94 214 ARG A O 1
ATOM 1577 N N . SER A 1 215 ? 20.663 -15.631 -26.640 1.00 76.31 215 SER A N 1
ATOM 1578 C CA . SER A 1 215 ? 21.860 -14.813 -26.855 1.00 76.31 215 SER A CA 1
ATOM 1579 C C . SER A 1 215 ? 22.695 -15.351 -28.021 1.00 76.31 215 SER A C 1
ATOM 1581 O O . SER A 1 215 ? 23.007 -14.606 -28.950 1.00 76.31 215 SER A O 1
ATOM 1583 N N . TRP A 1 216 ? 22.930 -16.667 -28.059 1.00 81.44 216 TRP A N 1
ATOM 1584 C CA . TRP A 1 216 ? 23.637 -17.338 -29.154 1.00 81.44 216 TRP A CA 1
ATOM 1585 C C . TRP A 1 216 ? 22.951 -17.154 -30.509 1.00 81.44 216 TRP A C 1
ATOM 1587 O O . TRP A 1 216 ? 23.613 -16.848 -31.500 1.00 81.44 216 TRP A O 1
ATOM 1597 N N . ARG A 1 217 ? 21.617 -17.270 -30.571 1.00 83.62 217 ARG A N 1
ATOM 1598 C CA . ARG A 1 217 ? 20.858 -16.996 -31.805 1.00 83.62 217 ARG A CA 1
ATOM 1599 C C . ARG A 1 217 ? 21.026 -15.549 -32.274 1.00 83.62 217 ARG A C 1
ATOM 1601 O O . ARG A 1 217 ? 21.241 -15.327 -33.462 1.00 83.62 217 ARG A O 1
ATOM 1608 N N . LYS A 1 218 ? 20.981 -14.580 -31.353 1.00 84.19 218 LYS A N 1
ATOM 1609 C CA . LYS A 1 218 ? 21.154 -13.146 -31.657 1.00 84.19 218 LYS A CA 1
ATOM 1610 C C . LYS A 1 218 ? 22.589 -12.796 -32.065 1.00 84.19 218 LYS A C 1
ATOM 1612 O O . LYS A 1 218 ? 22.806 -11.851 -32.823 1.00 84.19 218 LYS A O 1
ATOM 1617 N N . LEU A 1 219 ? 23.578 -13.516 -31.541 1.00 82.88 219 LEU A N 1
ATOM 1618 C CA . LEU A 1 219 ? 24.967 -13.387 -31.972 1.00 82.88 219 LEU A CA 1
ATOM 1619 C C . LEU A 1 219 ? 25.140 -13.972 -33.378 1.00 82.88 219 LEU A C 1
ATOM 1621 O O . LEU A 1 219 ? 25.664 -13.296 -34.258 1.00 82.88 219 LEU A O 1
ATOM 1625 N N . LYS A 1 220 ? 24.615 -15.179 -33.617 1.00 84.19 220 LYS A N 1
ATOM 1626 C CA . LYS A 1 220 ? 24.667 -15.849 -34.922 1.00 84.19 220 LYS A CA 1
ATOM 1627 C C . LYS A 1 220 ? 24.023 -15.004 -36.023 1.00 84.19 220 LYS A C 1
ATOM 1629 O O . LYS A 1 220 ? 24.623 -14.844 -37.079 1.00 84.19 220 LYS A O 1
ATOM 1634 N N . SER A 1 221 ? 22.858 -14.403 -35.768 1.00 83.88 221 SER A N 1
ATOM 1635 C CA . SER A 1 221 ? 22.202 -13.520 -36.742 1.00 83.88 221 SER A CA 1
ATOM 1636 C C . SER A 1 221 ? 23.020 -12.260 -37.040 1.00 83.88 221 SER A C 1
ATOM 1638 O O . SER A 1 221 ? 23.104 -11.846 -38.190 1.00 83.88 221 SER A O 1
ATOM 1640 N N . ARG A 1 222 ? 23.674 -11.668 -36.028 1.00 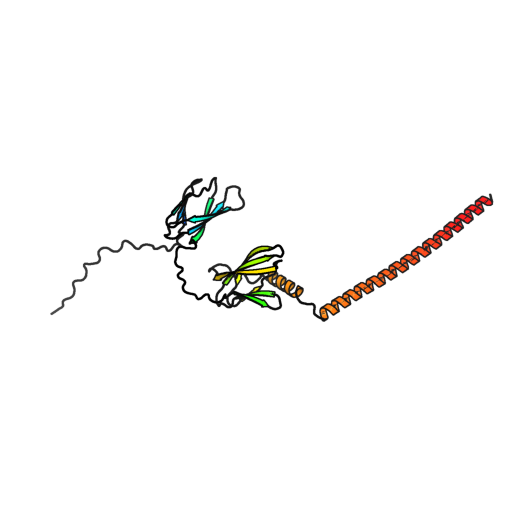85.62 222 ARG A N 1
ATOM 1641 C CA . ARG A 1 222 ? 24.574 -10.520 -36.227 1.00 85.62 222 ARG A CA 1
ATOM 1642 C C . ARG A 1 222 ? 25.800 -10.881 -37.059 1.00 85.62 222 ARG A C 1
ATOM 1644 O O . ARG A 1 222 ? 26.213 -10.083 -37.891 1.00 85.62 222 ARG A O 1
ATOM 1651 N N . VAL A 1 223 ? 26.365 -12.069 -36.851 1.00 84.12 223 VAL A N 1
ATOM 1652 C CA . VAL A 1 223 ? 27.499 -12.557 -37.646 1.00 84.12 223 VAL A CA 1
ATOM 1653 C C . VAL A 1 223 ? 27.094 -12.786 -39.102 1.00 84.12 223 VAL A C 1
ATOM 1655 O O . VAL A 1 223 ? 27.848 -12.404 -39.990 1.00 84.12 223 VAL A O 1
ATOM 1658 N N . ILE A 1 224 ? 25.916 -13.367 -39.351 1.00 85.88 224 ILE A N 1
ATOM 1659 C CA . ILE A 1 224 ? 25.393 -13.566 -40.713 1.00 85.88 224 ILE A CA 1
ATOM 1660 C C . ILE A 1 224 ? 25.208 -12.216 -41.410 1.00 85.88 224 ILE A C 1
ATOM 1662 O O . ILE A 1 224 ? 25.804 -12.004 -42.460 1.00 85.88 224 ILE A O 1
ATOM 1666 N N . LYS A 1 225 ? 24.510 -11.273 -40.766 1.00 87.25 225 LYS A N 1
ATOM 1667 C CA . LYS A 1 225 ? 24.293 -9.936 -41.328 1.00 87.25 225 LYS A CA 1
ATOM 1668 C C . LYS A 1 225 ? 25.607 -9.213 -41.635 1.00 87.25 225 LYS A C 1
ATOM 1670 O O . LYS A 1 225 ? 25.788 -8.694 -42.722 1.00 87.25 225 LYS A O 1
ATOM 1675 N N . LYS A 1 226 ? 26.578 -9.258 -40.715 1.00 85.94 226 LYS A N 1
ATOM 1676 C CA . LYS A 1 226 ? 27.893 -8.641 -40.943 1.00 85.94 226 LYS A CA 1
ATOM 1677 C C . LYS A 1 226 ? 28.625 -9.257 -42.141 1.00 85.94 226 LYS A C 1
ATOM 1679 O O . LYS A 1 226 ? 29.341 -8.541 -42.829 1.00 85.94 226 LYS A O 1
ATOM 1684 N N . LYS A 1 227 ? 28.466 -10.565 -42.389 1.00 83.25 227 LYS A N 1
ATOM 1685 C CA . LYS A 1 227 ? 29.026 -11.216 -43.582 1.00 83.25 227 LYS A CA 1
ATOM 1686 C C . LYS A 1 227 ? 28.339 -10.728 -44.858 1.00 83.25 227 LYS A C 1
ATOM 1688 O O . LYS A 1 227 ? 29.041 -10.415 -45.813 1.00 83.25 227 LYS A O 1
ATOM 1693 N N . GLU A 1 228 ? 27.013 -10.633 -44.860 1.00 88.00 228 GLU A N 1
ATOM 1694 C CA . GLU A 1 228 ? 26.236 -10.094 -45.987 1.00 88.00 228 GLU A CA 1
ATOM 1695 C C . GLU A 1 228 ? 26.667 -8.654 -46.306 1.00 88.00 228 GLU A C 1
ATOM 1697 O O . GLU A 1 228 ? 27.095 -8.393 -47.429 1.00 88.00 228 GLU A O 1
ATOM 1702 N N . ASP A 1 229 ? 26.719 -7.780 -45.294 1.00 87.62 229 ASP A N 1
ATOM 1703 C CA . ASP A 1 229 ? 27.154 -6.384 -45.435 1.00 87.62 229 ASP A CA 1
ATOM 1704 C C . ASP A 1 229 ? 28.584 -6.289 -46.019 1.00 87.62 229 ASP A C 1
ATOM 1706 O O . ASP A 1 229 ? 28.871 -5.458 -46.880 1.00 87.62 229 ASP A O 1
ATOM 1710 N N . THR A 1 230 ? 29.509 -7.163 -45.590 1.00 87.69 230 THR A N 1
ATOM 1711 C CA . THR A 1 230 ? 30.879 -7.182 -46.143 1.00 87.69 230 THR A CA 1
ATOM 1712 C C . THR A 1 230 ? 30.949 -7.669 -47.588 1.00 87.69 230 THR A C 1
ATOM 1714 O O . THR A 1 230 ? 31.787 -7.186 -48.351 1.00 87.69 230 THR A O 1
ATOM 1717 N N . VAL A 1 231 ? 30.093 -8.617 -47.979 1.00 90.62 231 VAL A N 1
ATOM 1718 C CA . VAL A 1 231 ? 30.026 -9.110 -49.362 1.00 90.62 231 VAL A CA 1
ATOM 1719 C C . VAL A 1 231 ? 29.457 -8.024 -50.273 1.00 90.62 231 VAL A C 1
ATOM 1721 O O . VAL A 1 231 ? 30.012 -7.777 -51.343 1.00 90.62 231 VAL A O 1
ATOM 1724 N N . GLU A 1 232 ? 28.415 -7.325 -49.825 1.00 88.25 232 GLU A N 1
ATOM 1725 C CA . GLU A 1 232 ? 27.815 -6.199 -50.544 1.00 88.25 232 GLU A CA 1
ATOM 1726 C C . GLU A 1 232 ? 28.799 -5.027 -50.699 1.00 88.25 232 GLU A C 1
ATOM 1728 O O . GLU A 1 232 ? 28.963 -4.482 -51.796 1.00 88.25 232 GLU A O 1
ATOM 1733 N N . ALA A 1 233 ? 29.549 -4.696 -49.643 1.00 80.12 233 ALA A N 1
ATOM 1734 C CA . ALA A 1 233 ? 30.595 -3.675 -49.700 1.00 80.12 233 ALA A CA 1
ATOM 1735 C C . ALA A 1 233 ? 31.711 -4.034 -50.701 1.00 80.12 233 ALA A C 1
ATOM 1737 O O . ALA A 1 233 ? 32.140 -3.186 -51.488 1.00 80.12 233 ALA A O 1
ATOM 1738 N N . LEU A 1 234 ? 32.154 -5.297 -50.726 1.00 89.19 234 LEU A N 1
ATOM 1739 C CA . LEU A 1 234 ? 33.148 -5.776 -51.694 1.00 89.19 234 LEU A CA 1
ATOM 1740 C C . LEU A 1 234 ? 32.627 -5.745 -53.136 1.00 89.19 234 LEU A C 1
ATOM 1742 O O . LEU A 1 234 ? 33.372 -5.373 -54.045 1.00 89.19 234 LEU A O 1
ATOM 1746 N N . ALA A 1 235 ? 31.364 -6.116 -53.359 1.00 90.44 235 ALA A N 1
ATOM 1747 C CA . ALA A 1 235 ? 30.733 -6.032 -54.675 1.00 90.44 235 ALA A CA 1
ATOM 1748 C C . ALA A 1 235 ? 30.653 -4.576 -55.165 1.00 90.44 235 ALA A C 1
ATOM 1750 O O . ALA A 1 235 ? 31.012 -4.283 -56.307 1.00 90.44 235 ALA A O 1
ATOM 1751 N N . THR A 1 236 ? 30.279 -3.655 -54.276 1.00 88.00 236 THR A N 1
ATOM 1752 C CA . THR A 1 236 ? 30.194 -2.217 -54.569 1.00 88.00 236 THR A CA 1
ATOM 1753 C C . THR A 1 236 ? 31.565 -1.633 -54.916 1.00 88.00 236 THR A C 1
ATOM 1755 O O . THR A 1 236 ? 31.709 -0.948 -55.926 1.00 88.00 236 THR A O 1
ATOM 1758 N N . ALA A 1 237 ? 32.605 -1.971 -54.146 1.00 83.75 237 ALA A N 1
ATOM 1759 C CA . ALA A 1 237 ? 33.974 -1.534 -54.421 1.00 83.75 237 ALA A CA 1
ATOM 1760 C C . ALA A 1 237 ? 34.499 -2.049 -55.775 1.00 83.75 237 ALA A C 1
ATOM 1762 O O . ALA A 1 237 ? 35.177 -1.318 -56.499 1.00 83.75 237 ALA A O 1
ATOM 1763 N N . ARG A 1 238 ? 34.168 -3.294 -56.151 1.00 92.19 238 ARG A N 1
ATOM 1764 C CA . ARG A 1 238 ? 34.518 -3.849 -57.470 1.00 92.19 238 ARG A CA 1
ATOM 1765 C C . ARG A 1 238 ? 33.832 -3.099 -58.608 1.00 92.19 238 ARG A C 1
ATOM 1767 O O . ARG A 1 238 ? 34.492 -2.825 -59.606 1.00 92.19 238 ARG A O 1
ATOM 1774 N N . LYS A 1 239 ? 32.553 -2.749 -58.445 1.00 92.19 239 LYS A N 1
ATOM 1775 C CA . LYS A 1 239 ? 31.805 -1.966 -59.435 1.00 92.19 239 LYS A CA 1
ATOM 1776 C C . LYS A 1 239 ? 32.415 -0.576 -59.621 1.00 92.19 239 LYS A C 1
ATOM 1778 O O . LYS A 1 239 ? 32.784 -0.233 -60.734 1.00 92.19 239 LYS A O 1
ATOM 1783 N N . LEU A 1 240 ? 32.659 0.148 -58.526 1.00 90.88 240 LEU A N 1
ATOM 1784 C CA . LEU A 1 240 ? 33.303 1.467 -58.571 1.00 90.88 240 LEU A CA 1
ATOM 1785 C C . LEU A 1 240 ? 34.681 1.428 -59.243 1.00 90.88 240 LEU A C 1
ATOM 1787 O O . LEU A 1 240 ? 35.030 2.330 -59.998 1.00 90.88 240 LEU A O 1
ATOM 1791 N N . LYS A 1 241 ? 35.465 0.369 -59.004 1.00 91.50 241 LYS A N 1
ATOM 1792 C CA . LYS A 1 241 ? 36.758 0.180 -59.670 1.00 91.50 241 LYS A CA 1
ATOM 1793 C C . LYS A 1 241 ? 36.611 -0.047 -61.180 1.00 91.50 241 LYS A C 1
ATOM 1795 O O . LYS A 1 241 ? 37.442 0.445 -61.938 1.00 91.50 241 LYS A O 1
ATOM 1800 N N . ALA A 1 242 ? 35.600 -0.801 -61.609 1.00 91.69 242 ALA A N 1
ATOM 1801 C CA . ALA A 1 242 ? 35.320 -1.019 -63.027 1.00 91.69 242 ALA A CA 1
ATOM 1802 C C . ALA A 1 242 ? 34.853 0.278 -63.707 1.00 91.69 242 ALA A C 1
ATOM 1804 O O . ALA A 1 242 ? 35.391 0.637 -64.749 1.00 91.69 242 ALA A O 1
ATOM 1805 N N . ASP A 1 243 ? 33.946 1.018 -63.069 1.00 91.56 243 ASP A N 1
ATOM 1806 C CA . ASP A 1 243 ? 33.441 2.298 -63.574 1.00 91.56 243 ASP A CA 1
ATOM 1807 C C . ASP A 1 243 ? 34.575 3.330 -63.705 1.00 91.56 243 ASP A C 1
ATOM 1809 O O . ASP A 1 243 ? 34.705 3.993 -64.731 1.00 91.56 243 ASP A O 1
ATOM 1813 N N . ALA A 1 244 ? 35.467 3.409 -62.710 1.00 88.81 244 ALA A N 1
ATOM 1814 C CA . ALA A 1 244 ? 36.642 4.278 -62.768 1.00 88.81 244 ALA A CA 1
ATOM 1815 C C . ALA A 1 244 ? 37.591 3.923 -63.924 1.00 88.81 244 ALA A C 1
ATOM 1817 O O . ALA A 1 244 ? 38.184 4.818 -64.522 1.00 88.81 244 ALA A O 1
ATOM 1818 N N . LYS A 1 245 ? 37.730 2.630 -64.248 1.00 91.38 245 LYS A N 1
ATOM 1819 C CA . LYS A 1 245 ? 38.544 2.182 -65.381 1.00 91.38 245 LYS A CA 1
ATOM 1820 C C . LYS A 1 245 ? 37.910 2.584 -66.713 1.00 91.38 245 LYS A C 1
ATOM 1822 O O . LYS A 1 245 ? 38.601 3.168 -67.535 1.00 91.38 245 LYS A O 1
ATOM 1827 N N . ASN A 1 246 ? 36.613 2.335 -66.887 1.00 91.00 246 ASN A N 1
ATOM 1828 C CA . ASN A 1 246 ? 35.897 2.708 -68.108 1.00 91.00 246 ASN A CA 1
ATOM 1829 C C . ASN A 1 246 ? 35.977 4.222 -68.351 1.00 91.00 246 ASN A C 1
ATOM 1831 O O . ASN A 1 246 ? 36.357 4.643 -69.434 1.00 91.00 246 ASN A O 1
ATOM 1835 N N . ASN A 1 247 ? 35.753 5.034 -67.312 1.00 90.31 247 ASN A N 1
ATOM 1836 C CA . ASN A 1 247 ? 35.876 6.491 -67.413 1.00 90.31 247 ASN A CA 1
ATOM 1837 C C . ASN A 1 247 ? 37.295 6.943 -67.806 1.00 90.31 247 ASN A C 1
ATOM 1839 O O . ASN A 1 247 ? 37.456 7.927 -68.525 1.00 90.31 247 ASN A O 1
ATOM 1843 N N . ALA A 1 248 ? 38.333 6.254 -67.319 1.00 87.38 248 ALA A N 1
ATOM 1844 C CA . ALA A 1 248 ? 39.716 6.551 -67.686 1.00 87.38 248 ALA A CA 1
ATOM 1845 C C . ALA A 1 248 ? 40.019 6.166 -69.143 1.00 87.38 248 ALA A C 1
ATOM 1847 O O . ALA A 1 248 ? 40.691 6.924 -69.844 1.00 87.38 248 ALA A O 1
ATOM 1848 N N . ASP A 1 249 ? 39.503 5.025 -69.601 1.00 89.06 249 ASP A N 1
ATOM 1849 C CA . ASP A 1 249 ? 39.638 4.564 -70.984 1.00 89.06 249 ASP A CA 1
ATOM 1850 C C . ASP A 1 249 ? 38.884 5.502 -71.955 1.00 89.06 249 ASP A C 1
ATOM 1852 O O . ASP A 1 249 ? 39.442 5.891 -72.985 1.00 89.06 249 ASP A O 1
ATOM 1856 N N . ASP A 1 250 ? 37.683 5.964 -71.590 1.00 87.69 250 ASP A N 1
ATOM 1857 C CA . ASP A 1 250 ? 36.897 6.947 -72.352 1.00 87.69 250 ASP A CA 1
ATOM 1858 C C . ASP A 1 250 ? 37.610 8.306 -72.443 1.00 87.69 250 ASP A C 1
ATOM 1860 O O . ASP A 1 250 ? 37.711 8.908 -73.519 1.00 87.69 250 ASP A O 1
ATOM 1864 N N . ALA A 1 251 ? 38.168 8.785 -71.326 1.00 84.62 251 ALA A N 1
ATOM 1865 C CA . ALA A 1 251 ? 38.953 10.017 -71.302 1.00 84.62 251 ALA A CA 1
ATOM 1866 C C . ALA A 1 251 ? 40.210 9.900 -72.181 1.00 84.62 251 ALA A C 1
ATOM 1868 O O . ALA A 1 251 ? 40.522 10.815 -72.945 1.00 84.62 251 ALA A O 1
ATOM 1869 N N . ALA A 1 252 ? 40.908 8.761 -72.129 1.00 85.06 252 ALA A N 1
ATOM 1870 C CA . ALA A 1 252 ? 42.063 8.498 -72.981 1.00 85.06 252 ALA A CA 1
ATOM 1871 C C . ALA A 1 252 ? 41.684 8.433 -74.472 1.00 85.06 252 ALA A C 1
ATOM 1873 O O . ALA A 1 252 ? 42.427 8.944 -75.313 1.00 85.06 252 ALA A O 1
ATOM 1874 N N . GLY A 1 253 ? 40.530 7.848 -74.809 1.00 84.69 253 GLY A N 1
ATOM 1875 C CA . GLY A 1 253 ? 39.979 7.857 -76.166 1.00 84.69 253 GLY A CA 1
ATOM 1876 C C . GLY A 1 253 ? 39.682 9.273 -76.660 1.00 84.69 253 GLY A C 1
ATOM 1877 O O . GLY A 1 253 ? 40.132 9.652 -77.739 1.00 84.69 253 GLY A O 1
ATOM 1878 N N . THR A 1 254 ? 39.027 10.081 -75.825 1.00 84.31 254 THR A N 1
ATOM 1879 C CA . THR A 1 254 ? 38.699 11.485 -76.129 1.00 84.31 254 THR A CA 1
ATOM 1880 C C . THR A 1 254 ? 39.961 12.312 -76.399 1.00 84.31 254 THR A C 1
ATOM 1882 O O . THR A 1 254 ? 40.025 13.059 -77.372 1.00 84.31 254 THR A O 1
ATOM 1885 N N . VAL A 1 255 ? 41.006 12.147 -75.579 1.00 84.75 255 VAL A N 1
ATOM 1886 C CA . VAL A 1 255 ? 42.294 12.837 -75.777 1.00 84.75 255 VAL A CA 1
ATOM 1887 C C . VAL A 1 255 ? 42.974 12.394 -77.075 1.00 84.75 255 VAL A C 1
ATOM 1889 O O . VAL A 1 255 ? 43.505 13.233 -77.797 1.00 84.75 255 VAL A O 1
ATOM 1892 N N . ARG A 1 256 ? 42.938 11.097 -77.414 1.00 83.56 256 ARG A N 1
ATOM 1893 C CA . ARG A 1 256 ? 43.473 10.602 -78.695 1.00 83.56 256 ARG A CA 1
ATOM 1894 C C . ARG A 1 256 ? 42.725 11.172 -79.897 1.00 83.56 256 ARG A C 1
ATOM 1896 O O . ARG A 1 256 ? 43.364 11.492 -80.890 1.00 83.56 256 ARG A O 1
ATOM 1903 N N . GLU A 1 257 ? 41.402 11.300 -79.820 1.00 82.25 257 GLU A N 1
ATOM 1904 C CA . GLU A 1 257 ? 40.614 11.901 -80.900 1.00 82.25 257 GLU A CA 1
ATOM 1905 C C . GLU A 1 257 ? 40.963 13.383 -81.091 1.00 82.25 257 GLU A C 1
ATOM 1907 O O . GLU A 1 257 ? 41.129 13.829 -82.223 1.00 82.25 257 GLU A O 1
ATOM 1912 N N . LEU A 1 258 ? 41.148 14.128 -79.995 1.00 79.75 258 LEU A N 1
ATOM 1913 C CA . LEU A 1 258 ? 41.556 15.535 -80.039 1.00 79.75 258 LEU A CA 1
ATOM 1914 C C . LEU A 1 258 ? 42.966 15.739 -80.607 1.00 79.75 258 LEU A C 1
ATOM 1916 O O . LEU A 1 258 ? 43.191 16.725 -81.293 1.00 79.75 258 LEU A O 1
ATOM 1920 N N . LEU A 1 259 ? 43.904 14.831 -80.331 1.00 79.56 259 LEU A N 1
ATOM 1921 C CA . LEU A 1 259 ? 45.282 14.914 -80.836 1.00 79.56 259 LEU A CA 1
ATOM 1922 C C . LEU A 1 259 ? 45.422 14.523 -82.317 1.00 79.56 259 LEU A C 1
ATOM 1924 O O . LEU A 1 259 ? 46.444 14.830 -82.924 1.00 79.56 259 LEU A O 1
ATOM 1928 N N . ASN A 1 260 ? 44.428 13.835 -82.883 1.00 77.00 260 ASN A N 1
ATOM 1929 C CA . ASN A 1 260 ? 44.413 13.397 -84.283 1.00 77.00 260 ASN A CA 1
ATOM 1930 C C . ASN A 1 260 ? 43.607 14.335 -85.210 1.00 77.00 260 ASN A C 1
ATOM 1932 O O . ASN A 1 260 ? 43.450 14.016 -86.390 1.00 77.00 260 ASN A O 1
ATOM 1936 N N . ARG A 1 261 ? 43.073 15.445 -84.685 1.00 61.69 261 ARG A N 1
ATOM 1937 C CA . ARG A 1 261 ? 42.440 16.536 -85.447 1.00 61.69 261 ARG A CA 1
ATOM 1938 C C . ARG A 1 261 ? 43.401 17.707 -85.592 1.00 61.69 261 ARG A C 1
ATOM 1940 O O .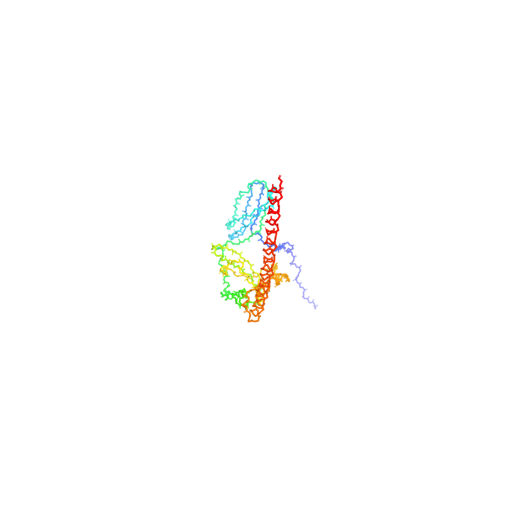 ARG A 1 261 ? 43.318 18.370 -86.647 1.00 61.69 261 ARG A O 1
#

Secondary structure (DSSP, 8-state):
---------S---S--S-----------SEEEE--SS-EEEEE-SSS-EEEEEEEE-TT-SS-EEEEEEE-TT-EEEE---SS-EEEEEEEEE-TTSS------------SEEEEEETTEEEEEE-SSS-EEEEEEEEETT--EEEEEEEE-TT-EEE---TTEEEEEEEEEEEPPTTS-------HHHHHHHHHHHHHTSPPPHHHHHHHHHHHHHHHHHHHHHHHHHHHHHHHHHHHHHHHHHHHHHHHHHHHHHHHT-

Sequence (261 aa):
MGWVLGFALLSAAVALALTPALAIGISQCVTLVGGNGNKRLINRCPVCRIAGVERMRPGDSVPVYRKFTLPKNSRISVSLYGPGRSRIISDTPCAAAGKRNRQIVRKAGTCVRFNRNGGSLVLANSCQVCRSVLLERTATDRSRSNQSFAIAARSVVPVAANGSVSAKIINERSCLAGSKSARALGPSAKAAARLEALAARPPKFNDQAVETKRSWRKLKSRVIKKKEDTVEALATARKLKADAKNNADDAAGTVRELLNR